Protein AF-A0A1A8X710-F1 (afdb_monomer)

Mean predicted aligned error: 6.89 Å

pLDDT: mean 85.62, std 13.68, range [34.16, 97.44]

Foldseek 3Di:
DDDDPPVPQVVCCCPQVCPFPLNVLLVQLVDDDPCLVVQQVLLVPADDPPPSVQLSSNRSSLLCCVAPPCCQVDLDDPAQSQLSSLLSSLVSLCVVPVDLVSSVSRSVSVVVCLQCVVSRYDDDDPPPSNRNDPPCLSVPPCSVLVNVVSSCVRRVVVLVVCCVVPVVCVVVSVVVVVVCVVSVVVLVVCCVVPVVPRPPVVD

Structure (mmCIF, N/CA/C/O backbone):
data_AF-A0A1A8X710-F1
#
_entry.id   AF-A0A1A8X710-F1
#
loop_
_atom_site.group_PDB
_atom_site.id
_atom_site.type_symbol
_atom_site.label_atom_id
_atom_site.label_alt_id
_atom_site.label_comp_id
_atom_site.label_asym_id
_atom_site.label_entity_id
_atom_site.label_seq_id
_atom_site.pdbx_PDB_ins_code
_atom_site.Cartn_x
_atom_site.Cartn_y
_atom_site.Cartn_z
_atom_site.occupancy
_atom_site.B_iso_or_equiv
_atom_site.auth_seq_id
_atom_site.auth_comp_id
_atom_site.auth_asym_id
_atom_site.auth_atom_id
_atom_site.pdbx_PDB_model_num
ATOM 1 N N . MET A 1 1 ? 5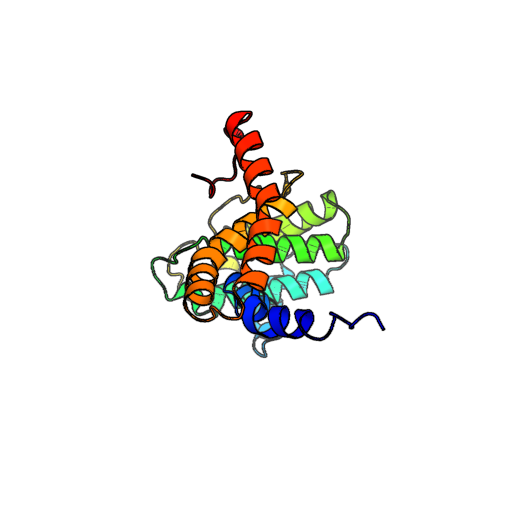.387 4.467 45.861 1.00 34.16 1 MET A N 1
ATOM 2 C CA . MET A 1 1 ? 5.857 3.575 44.784 1.00 34.16 1 MET A CA 1
ATOM 3 C C . MET A 1 1 ? 4.876 3.712 43.641 1.00 34.16 1 MET A C 1
ATOM 5 O O . MET A 1 1 ? 3.733 3.305 43.788 1.00 34.16 1 MET A O 1
ATOM 9 N N . THR A 1 2 ? 5.273 4.402 42.577 1.00 38.19 2 THR A N 1
ATOM 10 C CA . THR A 1 2 ? 4.496 4.506 41.337 1.00 38.19 2 THR A CA 1
ATOM 11 C C . THR A 1 2 ? 4.630 3.189 40.586 1.00 38.19 2 THR A C 1
ATOM 13 O O . THR A 1 2 ? 5.751 2.802 40.268 1.00 38.19 2 THR A O 1
ATOM 16 N N . GLY A 1 3 ? 3.514 2.491 40.369 1.00 38.00 3 GLY A N 1
ATOM 17 C CA . GLY A 1 3 ? 3.498 1.260 39.581 1.00 38.00 3 GLY A CA 1
ATOM 18 C C . GLY A 1 3 ? 3.913 1.549 38.143 1.00 38.00 3 GLY A C 1
ATOM 19 O O . GLY A 1 3 ? 3.409 2.495 37.536 1.00 38.00 3 GLY A O 1
ATOM 20 N N . ASP A 1 4 ? 4.856 0.761 37.640 1.00 39.91 4 ASP A N 1
ATOM 21 C CA . ASP A 1 4 ? 5.306 0.830 36.258 1.00 39.91 4 ASP A CA 1
ATOM 22 C C . ASP A 1 4 ? 4.199 0.282 35.344 1.00 39.91 4 ASP A C 1
ATOM 24 O O . ASP A 1 4 ? 3.646 -0.784 35.601 1.00 39.91 4 ASP A O 1
ATOM 28 N N . ASN A 1 5 ? 3.832 1.043 34.314 1.00 44.81 5 ASN A N 1
ATOM 29 C CA . ASN A 1 5 ? 2.726 0.725 33.402 1.00 44.81 5 ASN A CA 1
ATOM 30 C C . ASN A 1 5 ? 3.235 0.230 32.031 1.00 44.81 5 ASN A C 1
ATOM 32 O O . ASN A 1 5 ? 2.465 0.173 31.073 1.00 44.81 5 ASN A O 1
ATOM 36 N N . SER A 1 6 ? 4.532 -0.082 31.920 1.00 49.59 6 SER A N 1
ATOM 37 C CA . SER A 1 6 ? 5.195 -0.459 30.663 1.00 49.59 6 SER A CA 1
ATOM 38 C C . SER A 1 6 ? 4.914 -1.899 30.202 1.00 49.59 6 SER A C 1
ATOM 40 O O . SER A 1 6 ? 4.736 -2.118 29.002 1.00 49.59 6 SER A O 1
ATOM 42 N N . GLU A 1 7 ? 4.777 -2.863 31.123 1.00 43.28 7 GLU A N 1
ATOM 43 C CA . GLU A 1 7 ? 4.610 -4.297 30.797 1.00 43.28 7 GLU A CA 1
ATOM 44 C C . GLU A 1 7 ? 3.323 -4.637 30.013 1.00 43.28 7 GLU A C 1
ATOM 46 O O . GLU A 1 7 ? 3.238 -5.698 29.401 1.00 43.28 7 GLU A O 1
ATOM 51 N N . GLY A 1 8 ? 2.315 -3.756 29.988 1.00 54.41 8 GLY A N 1
ATOM 52 C CA . GLY A 1 8 ? 1.031 -4.014 29.317 1.00 54.41 8 GLY A CA 1
ATOM 53 C C . GLY A 1 8 ? 0.906 -3.503 27.874 1.00 54.41 8 GLY A C 1
ATOM 54 O O . GLY A 1 8 ? -0.090 -3.806 27.211 1.00 54.41 8 GLY A O 1
ATOM 55 N N . THR A 1 9 ? 1.850 -2.686 27.389 1.00 57.09 9 THR A N 1
ATOM 56 C CA . THR A 1 9 ? 1.698 -1.966 26.105 1.00 57.09 9 THR A CA 1
ATOM 57 C C . THR A 1 9 ? 2.456 -2.566 24.926 1.00 57.09 9 THR A C 1
ATOM 59 O O . THR A 1 9 ? 1.921 -2.541 23.817 1.00 57.09 9 THR A O 1
ATOM 62 N N . GLU A 1 10 ? 3.651 -3.128 25.135 1.00 59.44 10 GLU A N 1
ATOM 63 C CA . GLU A 1 10 ? 4.375 -3.834 24.062 1.00 59.44 10 GLU A CA 1
ATOM 64 C C . GLU A 1 10 ? 3.641 -5.131 23.680 1.00 59.44 10 GLU A C 1
ATOM 66 O O . GLU A 1 10 ? 3.331 -5.326 22.505 1.00 59.44 10 GLU A O 1
ATOM 71 N N . ASP A 1 11 ? 3.224 -5.915 24.684 1.00 80.56 11 ASP A N 1
ATOM 72 C CA . ASP A 1 11 ? 2.392 -7.126 24.554 1.00 80.56 11 ASP A CA 1
ATOM 73 C C . ASP A 1 11 ? 1.136 -6.895 23.693 1.00 80.56 11 ASP A C 1
ATOM 75 O O . ASP A 1 11 ? 0.854 -7.639 22.753 1.00 80.56 11 ASP A O 1
ATOM 79 N N . PHE A 1 12 ? 0.401 -5.803 23.944 1.00 86.69 12 PHE A N 1
ATOM 80 C CA . PHE A 1 12 ? -0.803 -5.490 23.172 1.00 86.69 12 PHE A CA 1
ATOM 81 C C . PHE A 1 12 ? -0.503 -5.168 21.699 1.00 86.69 12 PHE A C 1
ATOM 83 O O . PHE A 1 12 ? -1.212 -5.628 20.800 1.00 86.69 12 PHE A O 1
ATOM 90 N N . SER A 1 13 ? 0.530 -4.362 21.444 1.00 85.62 13 SER A N 1
ATOM 91 C CA . SER A 1 13 ? 0.875 -3.940 20.086 1.00 85.62 13 SER A CA 1
ATOM 92 C C . SER A 1 13 ? 1.380 -5.116 19.250 1.00 85.62 13 SER A C 1
ATOM 94 O O . SER A 1 13 ? 0.933 -5.309 18.119 1.00 85.62 13 SER A O 1
ATOM 96 N N . GLU A 1 14 ? 2.260 -5.951 19.809 1.00 86.00 14 GLU A N 1
ATOM 97 C CA . GLU A 1 14 ? 2.831 -7.085 19.083 1.00 86.00 14 GLU A CA 1
ATOM 98 C C . GLU A 1 14 ? 1.796 -8.187 18.807 1.00 86.00 14 GLU A C 1
ATOM 100 O O . GLU A 1 14 ? 1.717 -8.669 17.673 1.00 86.00 14 GLU A O 1
ATOM 105 N N . ILE A 1 15 ? 0.967 -8.545 19.796 1.00 87.38 15 ILE A N 1
ATOM 106 C CA . ILE A 1 15 ? -0.006 -9.641 19.664 1.00 87.38 15 ILE A CA 1
ATOM 107 C C . ILE A 1 15 ? -1.210 -9.238 18.807 1.00 87.38 15 ILE A C 1
ATOM 109 O O . ILE A 1 15 ? -1.562 -9.953 17.868 1.00 87.38 15 ILE A O 1
ATOM 113 N N . TYR A 1 16 ? -1.860 -8.111 19.117 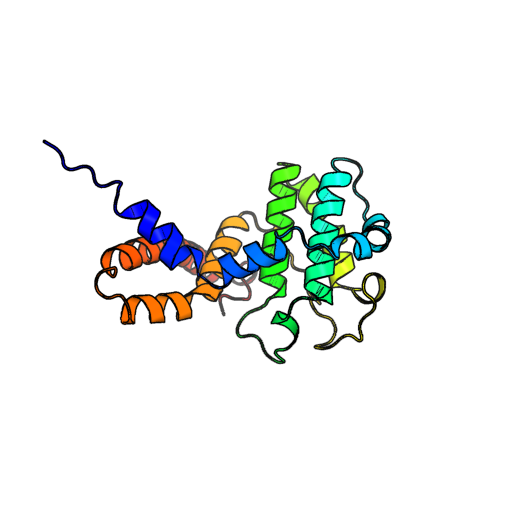1.00 90.75 16 TYR A N 1
ATOM 114 C CA . TYR A 1 16 ? -3.159 -7.771 18.525 1.00 90.75 16 TYR A CA 1
ATOM 115 C C . TYR A 1 16 ? -2.995 -6.905 17.274 1.00 90.75 16 TYR A C 1
ATOM 117 O O . TYR A 1 16 ? -3.475 -7.270 16.201 1.00 90.75 16 TYR A O 1
ATOM 125 N N . LEU A 1 17 ? -2.257 -5.793 17.374 1.00 94.06 17 LEU A N 1
ATOM 126 C CA . LEU A 1 17 ? -2.036 -4.901 16.227 1.00 94.06 17 LEU A CA 1
ATOM 127 C C . LEU A 1 17 ? -1.067 -5.520 15.205 1.00 94.06 17 LEU A C 1
ATOM 129 O O . LEU A 1 17 ? -1.207 -5.333 13.997 1.00 94.06 17 LEU A O 1
ATOM 133 N N . GLY A 1 18 ? -0.118 -6.338 15.667 1.00 93.62 18 GLY A N 1
ATOM 134 C CA . GLY A 1 18 ? 0.808 -7.075 14.812 1.00 93.62 18 GLY A CA 1
ATOM 135 C C . GLY A 1 18 ? 0.134 -8.078 13.868 1.00 93.62 18 GLY A C 1
ATOM 136 O O . GLY A 1 18 ? 0.751 -8.444 12.860 1.00 93.62 18 GLY A O 1
ATOM 137 N N . GLY A 1 19 ? -1.098 -8.504 14.167 1.00 93.62 19 GLY A N 1
ATOM 138 C CA . GLY A 1 19 ? -1.920 -9.416 13.364 1.00 93.62 19 GLY A CA 1
ATOM 139 C C . GLY A 1 19 ? -2.825 -8.747 12.323 1.00 93.62 19 GLY A C 1
ATOM 140 O O . GLY A 1 19 ? -3.461 -9.464 11.554 1.00 93.62 19 GLY A O 1
ATOM 141 N N . LEU A 1 20 ? -2.889 -7.412 12.277 1.00 96.38 20 LEU A N 1
ATOM 142 C CA . LEU A 1 20 ? -3.819 -6.689 11.405 1.00 96.38 20 LEU A CA 1
ATOM 143 C C . LEU A 1 20 ? -3.526 -6.886 9.900 1.00 96.38 20 LEU A C 1
ATOM 145 O O . LEU A 1 20 ? -2.352 -7.018 9.528 1.00 96.38 20 LEU A O 1
ATOM 149 N N . PRO A 1 21 ? -4.555 -6.895 9.024 1.00 95.81 21 PRO A N 1
ATOM 150 C CA . PRO A 1 21 ? -4.393 -7.120 7.587 1.00 95.81 21 PRO A CA 1
ATOM 151 C C . PRO A 1 21 ? -3.353 -6.213 6.914 1.00 95.81 21 PRO A C 1
ATOM 153 O O . PRO A 1 21 ? -2.485 -6.724 6.203 1.00 95.81 21 PRO A O 1
ATOM 156 N N . SER A 1 22 ? -3.368 -4.902 7.176 1.00 96.94 22 SER A N 1
ATOM 157 C CA . SER A 1 22 ? -2.421 -3.936 6.599 1.00 96.94 22 SER A CA 1
ATOM 158 C C . SER A 1 22 ? -0.972 -4.225 7.025 1.00 96.94 22 SER A C 1
ATOM 160 O O . SER A 1 22 ? -0.041 -4.237 6.211 1.00 96.94 22 SER A O 1
ATOM 162 N N . VAL A 1 23 ? -0.786 -4.570 8.302 1.00 96.88 23 VAL A N 1
ATOM 163 C CA . VAL A 1 23 ? 0.505 -4.909 8.907 1.00 96.88 23 VAL A CA 1
ATOM 164 C C . VAL A 1 23 ? 1.049 -6.217 8.330 1.00 96.88 23 VAL A C 1
ATOM 166 O O . VAL A 1 23 ? 2.232 -6.302 7.988 1.00 96.88 23 VAL A O 1
ATOM 169 N N . GLN A 1 24 ? 0.203 -7.239 8.187 1.00 95.69 24 GLN A N 1
ATOM 170 C CA . GLN A 1 24 ? 0.579 -8.524 7.590 1.00 95.69 24 GLN A CA 1
ATOM 171 C C . GLN A 1 24 ? 0.882 -8.398 6.094 1.00 95.69 24 GLN A C 1
ATOM 173 O O . GLN A 1 24 ? 1.865 -8.970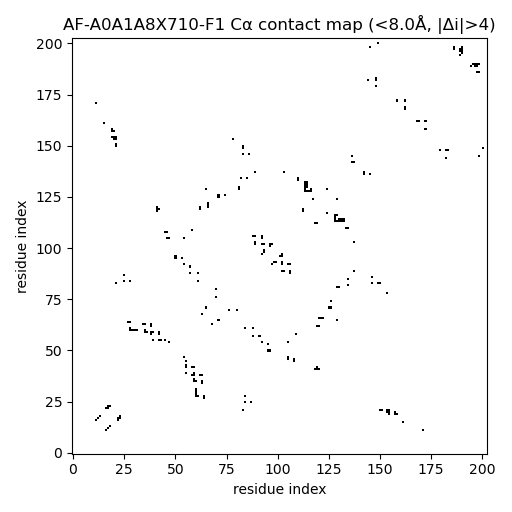 5.614 1.00 95.69 24 GLN A O 1
ATOM 178 N N . PHE A 1 25 ? 0.123 -7.573 5.374 1.00 95.81 25 PHE A N 1
ATOM 179 C CA . PHE A 1 25 ? 0.383 -7.243 3.978 1.00 95.81 25 PHE A CA 1
ATOM 180 C C . PHE A 1 25 ? 1.783 -6.631 3.795 1.00 95.81 25 PHE A C 1
ATOM 182 O O . PHE A 1 25 ? 2.597 -7.144 3.022 1.00 95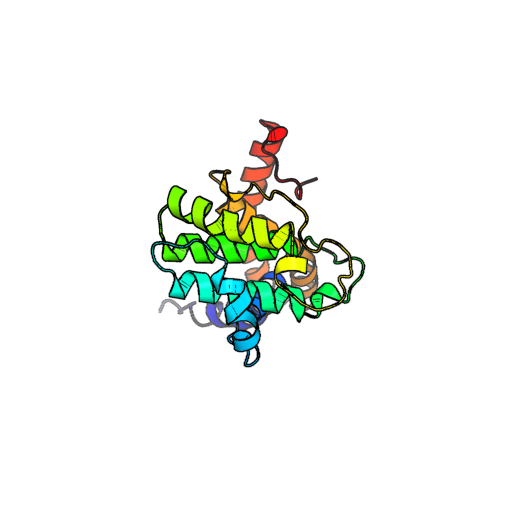.81 25 PHE A O 1
ATOM 189 N N . TYR A 1 26 ? 2.137 -5.605 4.577 1.00 97.44 26 TYR A N 1
ATOM 190 C CA . TYR A 1 26 ? 3.479 -5.009 4.532 1.00 97.44 26 TYR A CA 1
ATOM 191 C C . TYR A 1 26 ? 4.599 -5.964 4.966 1.00 97.44 26 TYR A C 1
ATOM 193 O O . TYR A 1 26 ? 5.724 -5.839 4.464 1.00 97.44 26 TYR A O 1
ATOM 201 N N . LYS A 1 27 ? 4.316 -6.919 5.863 1.00 95.94 27 LYS A N 1
ATOM 202 C CA . LYS A 1 27 ? 5.250 -7.993 6.238 1.00 95.94 27 LYS A CA 1
ATOM 203 C C . LYS A 1 27 ? 5.503 -8.960 5.067 1.00 95.94 27 LYS A C 1
ATOM 205 O O . LYS A 1 27 ? 6.670 -9.263 4.815 1.00 95.94 27 LYS A O 1
ATOM 210 N N . ASP A 1 28 ? 4.485 -9.397 4.309 1.00 95.19 28 ASP A N 1
ATOM 211 C CA . ASP A 1 28 ? 4.682 -10.251 3.113 1.00 95.19 28 ASP A CA 1
ATOM 212 C C . ASP A 1 28 ? 5.441 -9.524 1.996 1.00 95.19 28 ASP A C 1
ATOM 214 O O . ASP A 1 28 ? 6.437 -10.054 1.489 1.00 95.19 28 ASP A O 1
ATOM 218 N N . VAL A 1 29 ? 5.018 -8.302 1.647 1.00 96.31 29 VAL A N 1
ATOM 219 C CA . VAL A 1 29 ? 5.695 -7.480 0.627 1.00 96.31 29 VAL A CA 1
ATOM 220 C C . VAL A 1 29 ? 7.145 -7.213 1.047 1.00 96.31 29 VAL A C 1
ATOM 222 O O . VAL A 1 29 ? 8.069 -7.312 0.241 1.00 96.31 29 VAL A O 1
ATOM 225 N N . GLY A 1 30 ? 7.376 -6.923 2.330 1.00 96.44 30 GLY A N 1
ATOM 226 C CA . GLY A 1 30 ? 8.697 -6.628 2.878 1.00 96.44 30 GLY A CA 1
ATOM 227 C C . GLY A 1 30 ? 9.649 -7.818 3.001 1.00 96.44 30 GLY A C 1
ATOM 228 O O . GLY A 1 30 ? 10.854 -7.597 3.166 1.00 96.44 30 GLY A O 1
ATOM 229 N N . LYS A 1 31 ? 9.166 -9.059 2.902 1.00 95.31 31 LYS A N 1
ATOM 230 C CA . LYS A 1 31 ? 9.959 -10.270 3.153 1.00 95.31 31 LYS A CA 1
ATOM 231 C C . LYS A 1 31 ? 10.987 -10.548 2.047 1.00 95.31 31 LYS A C 1
ATOM 233 O O . LYS A 1 31 ? 10.781 -10.283 0.863 1.00 95.31 31 LYS A O 1
ATOM 238 N N . ASN A 1 32 ? 12.139 -11.088 2.446 1.00 94.25 32 ASN A N 1
ATOM 239 C CA . ASN A 1 32 ? 13.169 -11.562 1.521 1.00 94.25 32 ASN A CA 1
ATOM 240 C C . ASN A 1 32 ? 12.841 -13.006 1.112 1.00 94.25 32 ASN A C 1
ATOM 242 O O . ASN A 1 32 ? 13.205 -13.945 1.813 1.00 94.25 32 ASN A O 1
ATOM 246 N N . HIS A 1 33 ? 12.108 -13.178 0.012 1.00 92.62 33 HIS A N 1
ATOM 247 C CA . HIS A 1 33 ? 11.755 -14.499 -0.517 1.00 92.62 33 HIS A CA 1
ATOM 248 C C . HIS A 1 33 ? 12.892 -15.081 -1.378 1.00 92.62 33 HIS A C 1
ATOM 250 O O . HIS A 1 33 ? 13.632 -14.342 -2.031 1.00 92.62 33 HIS A O 1
ATOM 256 N N . ASN A 1 34 ? 13.026 -16.410 -1.411 1.00 91.81 34 ASN A N 1
ATOM 257 C CA . ASN A 1 34 ? 14.096 -17.085 -2.163 1.00 91.81 34 ASN A CA 1
ATOM 258 C C . ASN A 1 34 ? 13.972 -16.886 -3.688 1.00 91.81 34 ASN A C 1
ATOM 260 O O . ASN A 1 34 ? 14.974 -16.910 -4.400 1.00 91.81 34 ASN A O 1
ATOM 264 N N . ASP A 1 35 ? 12.756 -16.650 -4.190 1.00 92.75 35 ASP A N 1
ATOM 265 C CA . ASP A 1 35 ? 12.454 -16.423 -5.606 1.00 92.75 35 ASP A CA 1
ATOM 266 C C . ASP A 1 35 ? 12.752 -14.987 -6.083 1.00 92.75 35 ASP A C 1
ATOM 268 O O . ASP A 1 35 ? 12.633 -14.710 -7.276 1.00 92.75 35 ASP A O 1
ATOM 272 N N . LEU A 1 36 ? 13.209 -14.077 -5.205 1.00 94.38 36 LEU A N 1
ATOM 273 C CA . LEU A 1 36 ? 13.501 -12.679 -5.568 1.00 94.38 36 LEU A CA 1
ATOM 274 C C . LEU A 1 36 ? 14.551 -12.525 -6.688 1.00 94.38 36 LEU A C 1
ATOM 276 O O . LEU A 1 36 ? 14.586 -11.490 -7.359 1.00 94.38 36 LEU A O 1
ATOM 280 N N . GLN A 1 37 ? 15.389 -13.541 -6.922 1.00 93.56 37 GLN A N 1
ATOM 281 C CA . GLN A 1 37 ? 16.367 -13.539 -8.016 1.00 93.56 37 GLN A CA 1
ATOM 282 C C . GLN A 1 37 ? 15.703 -13.568 -9.405 1.00 93.56 37 GLN A C 1
ATOM 284 O O . GLN A 1 37 ? 16.250 -13.001 -10.352 1.00 93.56 37 GLN A O 1
ATOM 289 N N . ASN A 1 38 ? 14.492 -14.128 -9.521 1.00 92.75 38 ASN A N 1
ATOM 290 C CA . ASN A 1 38 ? 13.731 -14.180 -10.776 1.00 92.75 38 ASN A CA 1
ATOM 291 C C . ASN A 1 38 ? 13.409 -12.780 -11.331 1.00 92.75 38 ASN A C 1
ATOM 293 O O . ASN A 1 38 ? 13.228 -12.614 -12.536 1.00 92.75 38 ASN A O 1
ATOM 297 N N . TYR A 1 39 ? 13.393 -11.765 -10.461 1.00 93.06 39 TYR A N 1
ATOM 298 C CA . TYR A 1 39 ? 13.030 -10.389 -10.793 1.00 93.06 39 TYR A CA 1
ATOM 299 C C . TYR A 1 39 ? 14.246 -9.461 -10.974 1.00 93.06 39 TYR A C 1
ATOM 301 O O . TYR A 1 39 ? 14.056 -8.261 -11.145 1.00 93.06 39 TYR A O 1
ATOM 309 N N . ILE A 1 40 ? 15.492 -9.972 -10.991 1.00 93.44 40 ILE A N 1
ATOM 310 C CA . ILE A 1 40 ? 16.678 -9.145 -11.312 1.00 93.44 40 ILE A CA 1
ATOM 311 C C . ILE A 1 40 ? 16.503 -8.462 -12.673 1.00 93.44 40 ILE A C 1
ATOM 313 O O . ILE A 1 40 ? 16.490 -7.238 -12.743 1.00 93.44 40 ILE A O 1
ATOM 317 N N . GLN A 1 41 ? 16.344 -9.250 -13.740 1.00 92.19 41 GLN A N 1
ATOM 318 C CA . GLN A 1 41 ? 16.327 -8.741 -15.116 1.00 92.19 41 GLN A CA 1
ATOM 319 C C . GLN A 1 41 ? 15.155 -7.770 -15.386 1.00 92.19 41 GLN A C 1
ATOM 321 O O . GLN A 1 41 ? 15.392 -6.716 -15.974 1.00 92.19 41 GLN A O 1
ATOM 326 N N . PRO A 1 42 ? 13.915 -8.024 -14.912 1.00 91.31 42 PRO A N 1
ATOM 327 C CA . PRO A 1 42 ? 12.850 -7.018 -14.924 1.00 91.31 42 PRO A CA 1
ATOM 328 C C . PRO A 1 42 ? 13.209 -5.696 -14.224 1.00 91.31 42 PRO A C 1
ATOM 330 O O . PRO A 1 42 ? 12.874 -4.632 -14.740 1.00 91.31 42 PRO A O 1
ATOM 333 N N . CYS A 1 43 ? 13.905 -5.743 -13.083 1.00 93.56 43 CYS A N 1
ATOM 334 C CA . CYS A 1 43 ? 14.257 -4.553 -12.299 1.00 93.56 43 CYS A CA 1
ATOM 335 C C . CYS A 1 43 ? 15.458 -3.760 -12.833 1.00 93.56 43 CYS A C 1
ATOM 337 O O . CYS A 1 43 ? 15.621 -2.600 -12.462 1.00 93.56 43 CYS A O 1
ATOM 339 N N . GLU A 1 44 ? 16.265 -4.322 -13.738 1.00 90.88 44 GLU A N 1
ATOM 340 C CA . GLU A 1 44 ? 17.292 -3.558 -14.467 1.00 90.88 44 GLU A CA 1
ATOM 341 C C . GLU A 1 44 ? 16.686 -2.480 -15.386 1.00 90.88 44 GLU A C 1
ATOM 343 O O . GLU A 1 44 ? 17.370 -1.529 -15.752 1.00 90.88 44 GLU A O 1
ATOM 348 N N . LYS A 1 45 ? 15.386 -2.570 -15.705 1.00 87.06 45 LYS A N 1
ATOM 349 C CA . LYS A 1 45 ? 14.646 -1.554 -16.475 1.00 87.06 45 LYS A CA 1
ATOM 350 C C . LYS A 1 45 ? 14.326 -0.274 -15.682 1.00 87.06 45 LYS A C 1
ATOM 352 O O . LYS A 1 45 ? 13.801 0.668 -16.269 1.00 87.06 45 LYS A O 1
ATOM 357 N N . ILE A 1 46 ? 14.569 -0.239 -14.367 1.00 87.56 46 ILE A N 1
ATOM 358 C CA . ILE A 1 46 ? 14.270 0.928 -13.522 1.00 87.56 46 ILE A CA 1
ATOM 359 C C . ILE A 1 46 ? 15.372 1.981 -13.622 1.00 87.56 46 ILE A C 1
ATOM 361 O O . ILE A 1 46 ? 16.550 1.709 -13.387 1.00 87.56 46 ILE A O 1
ATOM 365 N N . ILE A 1 47 ? 14.963 3.224 -13.872 1.00 82.12 47 ILE A N 1
ATOM 366 C CA . ILE A 1 47 ? 15.846 4.386 -13.922 1.00 82.12 47 ILE A CA 1
ATOM 367 C C . ILE A 1 47 ? 16.003 4.950 -12.503 1.00 82.12 47 ILE A C 1
ATOM 369 O O . ILE A 1 47 ? 15.235 5.803 -12.060 1.00 82.12 47 ILE A O 1
ATOM 373 N N . ALA A 1 48 ? 17.032 4.478 -11.796 1.00 76.69 48 ALA A N 1
ATOM 374 C CA . ALA A 1 48 ? 17.472 5.008 -10.504 1.00 76.69 48 ALA A CA 1
ATOM 375 C C . ALA A 1 48 ? 18.970 5.349 -10.567 1.00 76.69 48 ALA A C 1
ATOM 377 O O . ALA A 1 48 ? 19.808 4.444 -10.595 1.00 76.69 48 ALA A O 1
ATOM 378 N N . LYS A 1 49 ? 19.297 6.652 -10.626 1.00 72.06 49 LYS A N 1
ATOM 379 C CA . LYS A 1 49 ? 20.685 7.156 -10.685 1.00 72.06 49 LYS A CA 1
ATOM 380 C C . LYS A 1 49 ? 21.417 6.930 -9.363 1.00 72.06 49 LYS A C 1
ATOM 382 O O . LYS A 1 49 ? 22.493 6.344 -9.333 1.00 72.06 49 LYS A O 1
ATOM 387 N N . GLU A 1 50 ? 20.805 7.379 -8.276 1.00 74.06 50 GLU A N 1
ATOM 388 C CA . GLU A 1 50 ? 21.277 7.169 -6.911 1.00 74.06 50 GLU A CA 1
ATOM 389 C C . GLU A 1 50 ? 20.516 6.004 -6.277 1.00 74.06 50 GLU A C 1
ATOM 391 O O . GLU A 1 50 ? 19.398 5.688 -6.688 1.00 74.06 50 GLU A O 1
ATOM 396 N N . LYS A 1 51 ? 21.120 5.352 -5.273 1.00 83.75 51 LYS A N 1
ATOM 397 C CA . LYS A 1 51 ? 20.463 4.299 -4.471 1.00 83.75 51 LYS A CA 1
ATOM 398 C C . LYS A 1 51 ? 19.881 3.138 -5.294 1.00 83.75 51 LYS A C 1
ATOM 400 O O . LYS A 1 51 ? 18.916 2.485 -4.900 1.00 83.75 51 LYS A O 1
ATOM 405 N N . SER A 1 52 ? 20.494 2.865 -6.450 1.00 86.38 52 SER A N 1
ATOM 406 C CA . SER A 1 52 ? 19.996 1.904 -7.441 1.00 86.38 52 SER A CA 1
ATOM 407 C C . SER A 1 52 ? 19.811 0.496 -6.860 1.00 86.38 52 SER A C 1
ATOM 409 O O . SER A 1 52 ? 18.812 -0.157 -7.146 1.00 86.38 52 SER A O 1
ATOM 411 N N . ASN A 1 53 ? 20.710 0.040 -5.981 1.00 91.88 53 ASN A N 1
ATOM 412 C CA . ASN A 1 53 ? 20.612 -1.280 -5.347 1.00 91.88 53 ASN A CA 1
ATOM 413 C C . ASN A 1 53 ? 19.434 -1.368 -4.365 1.00 91.88 53 ASN A C 1
ATOM 415 O O . ASN A 1 53 ? 18.701 -2.362 -4.357 1.00 91.88 53 ASN A O 1
ATOM 419 N N . GLU A 1 54 ? 19.223 -0.326 -3.561 1.00 94.94 54 GLU A N 1
ATOM 420 C CA . GLU A 1 54 ? 18.099 -0.227 -2.634 1.00 94.94 54 GLU A CA 1
ATOM 421 C C . GLU A 1 54 ? 16.758 -0.163 -3.398 1.00 94.94 54 GLU A C 1
ATOM 423 O O . GLU A 1 54 ? 15.850 -0.949 -3.115 1.00 94.94 54 GLU A O 1
ATOM 428 N N . VAL A 1 55 ? 16.659 0.665 -4.446 1.00 95.75 55 VAL A N 1
ATOM 429 C CA . VAL A 1 55 ? 15.460 0.763 -5.304 1.00 95.75 55 VAL A CA 1
ATOM 430 C C . VAL A 1 55 ? 15.183 -0.548 -6.053 1.00 95.75 55 VAL A C 1
ATOM 432 O O . VAL A 1 55 ? 14.049 -1.030 -6.058 1.00 95.75 55 VAL A O 1
ATOM 435 N N . LYS A 1 56 ? 16.207 -1.194 -6.628 1.00 95.06 56 LYS A N 1
ATOM 436 C CA . LYS A 1 56 ? 16.070 -2.516 -7.268 1.00 95.06 56 LYS A CA 1
ATOM 437 C C . LYS A 1 56 ? 15.621 -3.593 -6.279 1.00 95.06 56 LYS A C 1
ATOM 439 O O . LYS A 1 56 ? 14.902 -4.511 -6.665 1.00 95.06 56 LYS A O 1
ATOM 444 N N . THR A 1 57 ? 15.992 -3.485 -5.003 1.00 96.06 57 THR A N 1
ATOM 445 C CA . THR A 1 57 ? 15.523 -4.403 -3.952 1.00 96.06 57 THR A CA 1
ATOM 446 C C . THR A 1 57 ? 14.029 -4.224 -3.666 1.00 96.06 57 THR A C 1
ATOM 448 O O . THR A 1 57 ? 13.318 -5.222 -3.541 1.00 96.06 57 THR A O 1
ATOM 451 N N . ILE A 1 58 ? 13.529 -2.982 -3.641 1.00 97.19 58 ILE A N 1
ATOM 452 C CA . ILE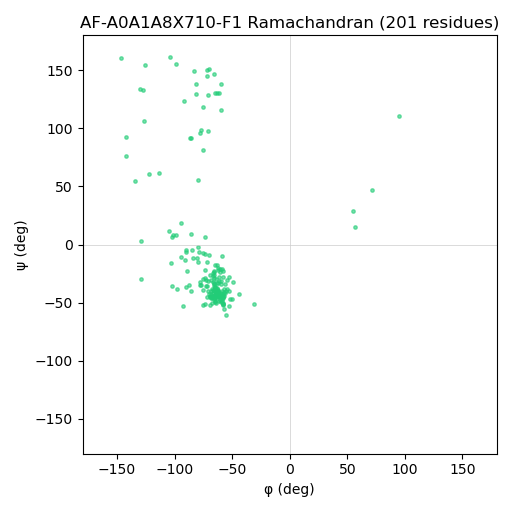 A 1 58 ? 12.084 -2.687 -3.561 1.00 97.19 58 ILE A CA 1
ATOM 453 C C . ILE A 1 58 ? 11.364 -3.235 -4.802 1.00 97.19 58 ILE A C 1
ATOM 455 O O . ILE A 1 58 ? 10.351 -3.914 -4.668 1.00 97.19 58 ILE A O 1
ATOM 459 N N . CYS A 1 59 ? 11.917 -3.031 -6.001 1.00 96.19 59 CYS A N 1
ATOM 460 C CA . CYS A 1 59 ? 11.345 -3.550 -7.246 1.00 96.19 59 CYS A CA 1
ATOM 461 C C . CYS A 1 59 ? 11.179 -5.072 -7.261 1.00 96.19 59 CYS A C 1
ATOM 463 O O . CYS A 1 59 ? 10.104 -5.558 -7.607 1.00 96.19 59 CYS A O 1
ATOM 465 N N . LYS A 1 60 ? 12.193 -5.838 -6.834 1.00 96.19 60 LYS A N 1
ATOM 466 C CA . LYS A 1 60 ? 12.093 -7.308 -6.794 1.00 96.19 60 LYS A CA 1
ATOM 467 C C . LYS A 1 60 ? 10.936 -7.760 -5.899 1.00 96.19 60 LYS A C 1
ATOM 469 O O . LYS A 1 60 ? 10.211 -8.680 -6.259 1.00 96.19 60 LYS A O 1
ATOM 474 N N . LYS A 1 61 ? 10.744 -7.088 -4.758 1.00 97.31 61 LYS A N 1
ATOM 475 C CA . LYS A 1 61 ? 9.648 -7.347 -3.810 1.00 97.31 61 LYS A CA 1
ATOM 476 C C . LYS A 1 61 ? 8.283 -6.977 -4.385 1.00 97.31 61 LYS A C 1
ATOM 478 O O . LYS A 1 61 ? 7.363 -7.786 -4.326 1.00 97.31 61 LYS A O 1
ATOM 483 N N . PHE A 1 62 ? 8.186 -5.803 -5.005 1.00 94.69 62 PHE A N 1
ATOM 484 C CA . PHE A 1 62 ? 6.986 -5.320 -5.686 1.00 94.69 62 PHE A CA 1
ATOM 485 C C . PHE A 1 62 ? 6.538 -6.280 -6.800 1.00 94.69 62 PHE A C 1
ATOM 487 O O . PHE A 1 62 ? 5.402 -6.746 -6.796 1.00 94.69 62 PHE A O 1
ATOM 494 N N . LEU A 1 63 ? 7.453 -6.662 -7.700 1.00 92.75 63 LEU A N 1
ATOM 495 C CA . LEU A 1 63 ? 7.171 -7.617 -8.777 1.00 92.75 63 LEU A CA 1
ATOM 496 C C . LEU A 1 63 ? 6.824 -9.011 -8.247 1.00 92.75 63 LEU A C 1
ATOM 498 O O . LEU A 1 63 ? 5.848 -9.596 -8.709 1.00 92.75 63 LEU A O 1
ATOM 502 N N . ARG A 1 64 ? 7.549 -9.520 -7.239 1.00 93.19 64 ARG A N 1
ATOM 503 C CA . ARG A 1 64 ? 7.211 -10.795 -6.585 1.00 93.19 64 ARG A CA 1
ATOM 504 C C . ARG A 1 64 ? 5.806 -10.773 -6.004 1.00 93.19 64 ARG A C 1
ATOM 506 O O . ARG A 1 64 ? 5.085 -11.757 -6.132 1.00 93.19 64 ARG A O 1
ATOM 513 N N . HIS A 1 65 ? 5.410 -9.682 -5.354 1.00 92.00 65 HIS A N 1
ATOM 514 C CA . HIS A 1 65 ? 4.071 -9.573 -4.791 1.00 92.00 65 HIS A CA 1
ATOM 515 C C . HIS A 1 65 ? 2.996 -9.526 -5.895 1.00 92.00 65 HIS A C 1
ATOM 517 O O . HIS A 1 65 ? 1.972 -10.194 -5.768 1.00 92.00 65 HIS A O 1
ATOM 523 N N . LEU A 1 66 ? 3.246 -8.833 -7.015 1.00 88.62 66 LEU A N 1
ATOM 524 C CA . LEU A 1 66 ? 2.353 -8.837 -8.183 1.00 88.62 66 LEU A CA 1
ATOM 525 C C . LEU A 1 66 ? 2.250 -10.208 -8.886 1.00 88.62 66 LEU A C 1
ATOM 527 O O . LEU A 1 66 ? 1.182 -10.528 -9.409 1.00 88.62 66 LEU A O 1
ATOM 531 N N . ASP A 1 67 ? 3.313 -11.016 -8.919 1.00 87.50 67 ASP A N 1
ATOM 532 C CA . ASP A 1 67 ? 3.350 -12.311 -9.634 1.00 87.50 67 ASP A CA 1
ATOM 533 C C . ASP A 1 67 ? 2.895 -13.503 -8.761 1.00 87.50 67 ASP A C 1
ATOM 535 O O . ASP A 1 67 ? 2.230 -14.429 -9.236 1.00 87.50 67 ASP A O 1
ATOM 539 N N . ASN A 1 68 ? 3.240 -13.486 -7.466 1.00 86.56 68 ASN A N 1
ATOM 540 C CA . ASN A 1 68 ? 3.197 -14.660 -6.582 1.00 86.56 68 ASN A CA 1
ATOM 541 C C . ASN A 1 68 ? 2.448 -14.475 -5.246 1.00 86.56 68 ASN A C 1
ATOM 543 O O . ASN A 1 68 ? 2.452 -15.414 -4.450 1.00 86.56 68 ASN A O 1
ATOM 547 N N . SER A 1 69 ? 1.823 -13.327 -4.956 1.00 87.38 69 SER A N 1
ATOM 548 C CA . SER A 1 69 ? 0.989 -13.202 -3.746 1.00 87.38 69 SER A CA 1
ATOM 549 C C . SER A 1 69 ? -0.419 -13.772 -3.958 1.00 87.38 69 SER A C 1
ATOM 551 O O . SER A 1 69 ? -1.039 -13.521 -4.991 1.00 87.38 69 SER A O 1
ATOM 553 N N . SER A 1 70 ? -0.942 -14.500 -2.969 1.00 86.25 70 SER A N 1
ATOM 554 C CA . SER A 1 70 ? -2.280 -15.113 -3.014 1.00 86.25 70 SER A CA 1
ATOM 555 C C . SER A 1 70 ? -3.426 -14.116 -2.819 1.00 86.25 70 SER A C 1
ATOM 557 O O . SER A 1 70 ? -4.586 -14.460 -3.015 1.00 86.25 70 SER A O 1
ATOM 559 N N . VAL A 1 71 ? -3.132 -12.854 -2.480 1.00 84.75 71 VAL A N 1
ATOM 560 C CA . VAL A 1 71 ? -4.152 -11.786 -2.433 1.00 84.75 71 VAL A CA 1
ATOM 561 C C . VAL A 1 71 ? -4.818 -11.556 -3.799 1.00 84.75 71 VAL A C 1
ATOM 563 O O . VAL A 1 71 ? -5.932 -11.052 -3.863 1.00 84.75 71 VAL A O 1
ATOM 566 N N . TRP A 1 72 ? -4.160 -11.968 -4.890 1.00 81.25 72 TRP A N 1
ATOM 567 C CA . TRP A 1 72 ? -4.680 -11.885 -6.259 1.00 81.25 72 TRP A CA 1
ATOM 568 C C . TRP A 1 72 ? -5.565 -13.068 -6.674 1.00 81.25 72 TRP A C 1
ATOM 570 O O . TRP A 1 72 ? -6.101 -13.038 -7.782 1.00 81.25 72 TRP A O 1
ATOM 580 N N . ASP A 1 73 ? -5.702 -14.095 -5.829 1.00 80.56 73 ASP A N 1
ATOM 581 C CA . ASP A 1 73 ? -6.543 -15.268 -6.105 1.00 80.56 73 ASP A CA 1
ATOM 582 C C . ASP A 1 73 ? -8.034 -14.989 -5.805 1.00 80.56 73 ASP A C 1
ATOM 584 O O . ASP A 1 73 ? -8.910 -15.754 -6.209 1.00 80.56 73 ASP A O 1
ATOM 588 N N . PHE A 1 74 ? -8.335 -13.870 -5.134 1.00 76.81 74 PHE A N 1
ATOM 589 C CA . PHE A 1 74 ? -9.687 -13.400 -4.837 1.00 76.81 74 PHE A CA 1
ATOM 590 C C . PHE A 1 74 ? -10.185 -12.452 -5.939 1.00 76.81 74 PHE A C 1
ATOM 592 O O . PHE A 1 74 ? -9.572 -11.422 -6.208 1.00 76.81 74 PHE A O 1
ATOM 599 N N . GLU A 1 75 ? -11.325 -12.765 -6.568 1.00 71.06 75 GLU A N 1
ATOM 600 C CA . GLU A 1 75 ? -11.867 -11.956 -7.679 1.00 71.06 75 GLU A CA 1
ATOM 601 C C . GLU A 1 75 ? -12.325 -10.547 -7.262 1.00 71.06 75 GLU A C 1
ATOM 603 O O . GLU A 1 75 ? -12.391 -9.645 -8.100 1.00 71.06 75 GLU A O 1
ATOM 608 N 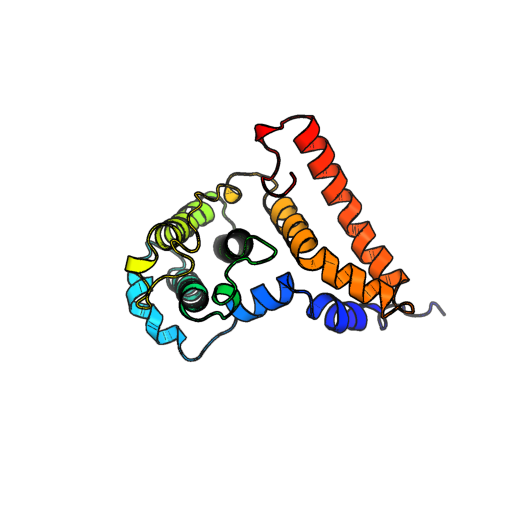N . LYS A 1 76 ? -12.669 -10.371 -5.982 1.00 74.50 76 LYS A N 1
ATOM 609 C CA . LYS A 1 76 ? -13.123 -9.116 -5.373 1.00 74.50 76 LYS A CA 1
ATOM 610 C C . LYS A 1 76 ? -12.548 -9.017 -3.955 1.00 74.50 76 LYS A C 1
ATOM 612 O O . LYS A 1 76 ? -13.143 -9.590 -3.047 1.00 74.50 76 LYS A O 1
ATOM 617 N N . PRO A 1 77 ? -11.385 -8.376 -3.759 1.00 78.50 77 PRO A N 1
ATOM 618 C CA . PRO A 1 77 ? -10.887 -8.079 -2.422 1.00 78.50 77 PRO A CA 1
ATOM 619 C C . PRO A 1 77 ? -11.743 -6.992 -1.760 1.00 78.50 77 PRO A C 1
ATOM 621 O O . PRO A 1 77 ? -12.262 -6.111 -2.446 1.00 78.50 77 PRO A O 1
ATOM 624 N N . ASP A 1 78 ? -11.837 -7.023 -0.430 1.00 81.81 78 ASP A N 1
ATOM 625 C CA . ASP A 1 78 ? -12.616 -6.051 0.358 1.00 81.81 78 ASP A CA 1
ATOM 626 C C . ASP A 1 78 ? -11.989 -4.640 0.380 1.00 81.81 78 ASP A C 1
ATOM 628 O O . ASP A 1 78 ? -12.606 -3.683 0.841 1.00 81.81 78 ASP A O 1
ATOM 632 N N . TYR A 1 79 ? -10.761 -4.496 -0.132 1.00 87.38 79 TYR A N 1
ATOM 633 C CA . TYR A 1 79 ? -10.019 -3.239 -0.224 1.00 87.38 79 TYR A CA 1
ATOM 634 C C . TYR A 1 79 ? -9.127 -3.184 -1.477 1.00 87.38 79 TYR A C 1
ATOM 636 O O . TYR A 1 79 ? -8.753 -4.207 -2.057 1.00 87.38 79 TYR A O 1
ATOM 644 N N . ASP A 1 80 ? -8.729 -1.975 -1.883 1.00 88.69 80 ASP A N 1
ATOM 645 C CA . ASP A 1 80 ? -7.765 -1.751 -2.964 1.00 88.69 80 ASP A CA 1
ATOM 646 C C . ASP A 1 80 ? -6.340 -2.156 -2.522 1.00 88.69 80 ASP A C 1
ATOM 648 O O . ASP A 1 80 ? -5.597 -1.408 -1.870 1.00 88.69 80 ASP A O 1
ATOM 652 N N . ILE A 1 81 ? -5.957 -3.377 -2.906 1.00 89.19 81 ILE A N 1
ATOM 653 C CA . ILE A 1 81 ? -4.620 -3.958 -2.718 1.00 89.19 81 ILE A CA 1
ATOM 654 C C . ILE A 1 81 ? -3.526 -3.078 -3.349 1.00 89.19 81 ILE A C 1
ATOM 656 O O . ILE A 1 81 ? -2.408 -2.995 -2.836 1.00 89.19 81 ILE A O 1
ATOM 660 N N . CYS A 1 82 ? -3.819 -2.407 -4.463 1.00 88.50 82 CYS A N 1
ATOM 661 C CA . CYS A 1 82 ? -2.852 -1.588 -5.181 1.00 88.50 82 CYS A CA 1
ATOM 662 C C . CYS A 1 82 ? -2.578 -0.270 -4.487 1.00 88.50 82 CYS A C 1
ATOM 664 O O . CYS A 1 82 ? -1.418 0.141 -4.439 1.00 88.50 82 CYS A O 1
ATOM 666 N N . LEU A 1 83 ? -3.596 0.377 -3.925 1.00 90.00 83 LEU A N 1
ATOM 667 C CA . LEU A 1 83 ? -3.396 1.561 -3.099 1.00 90.00 83 LEU A CA 1
ATOM 668 C C . LEU A 1 83 ? -2.475 1.235 -1.912 1.00 90.00 83 LEU A C 1
ATOM 670 O O . LEU A 1 83 ? -1.486 1.937 -1.691 1.00 90.00 83 LEU A O 1
ATOM 674 N N . LEU A 1 84 ? -2.708 0.099 -1.243 1.00 93.00 84 LEU A N 1
ATOM 675 C CA . LEU A 1 84 ? -1.874 -0.382 -0.136 1.00 93.00 84 LEU A CA 1
ATOM 676 C C . LEU A 1 84 ? -0.430 -0.693 -0.582 1.00 93.00 84 LEU A C 1
ATOM 678 O O . LEU A 1 84 ? 0.536 -0.244 0.040 1.00 93.00 84 LEU A O 1
ATOM 682 N N . LEU A 1 85 ? -0.255 -1.399 -1.706 1.00 93.44 85 LEU A N 1
ATOM 683 C CA . LEU A 1 85 ? 1.065 -1.709 -2.271 1.00 93.44 85 LEU A CA 1
ATOM 684 C C . LEU A 1 85 ? 1.846 -0.447 -2.668 1.00 93.44 85 LEU A C 1
ATOM 686 O O . LEU A 1 85 ? 3.059 -0.367 -2.461 1.00 93.44 85 LEU A O 1
ATOM 690 N N . ASN A 1 86 ? 1.160 0.548 -3.230 1.00 92.62 86 ASN A N 1
ATOM 691 C CA . ASN A 1 86 ? 1.780 1.805 -3.627 1.00 92.62 86 ASN A CA 1
ATOM 692 C C . ASN A 1 86 ? 2.175 2.647 -2.407 1.00 92.62 86 ASN A C 1
ATOM 694 O O . ASN A 1 86 ? 3.285 3.181 -2.404 1.00 92.62 86 ASN A O 1
ATOM 698 N N . TYR A 1 87 ? 1.357 2.698 -1.347 1.00 94.38 87 TYR A N 1
ATOM 699 C CA . TYR A 1 87 ? 1.742 3.331 -0.077 1.00 94.38 87 TYR A CA 1
ATOM 700 C C . TYR A 1 87 ? 2.990 2.692 0.539 1.00 94.38 87 TYR A C 1
ATOM 702 O O . TYR A 1 87 ? 3.893 3.414 0.971 1.00 94.38 87 TYR A O 1
ATOM 710 N N . TRP A 1 88 ? 3.086 1.357 0.533 1.00 96.62 88 TRP A N 1
ATOM 711 C CA . TRP A 1 88 ? 4.292 0.651 0.976 1.00 96.62 88 TRP A CA 1
ATOM 712 C C . TRP A 1 88 ? 5.523 1.069 0.166 1.00 96.62 88 TRP A C 1
ATOM 714 O O . TRP A 1 88 ? 6.538 1.472 0.739 1.00 96.62 88 TRP A O 1
ATOM 724 N N . THR A 1 89 ? 5.436 1.006 -1.168 1.00 95.81 89 THR A N 1
ATOM 725 C CA . THR A 1 89 ? 6.555 1.346 -2.057 1.00 95.81 89 THR A CA 1
ATOM 726 C C . THR A 1 89 ? 6.981 2.800 -1.879 1.00 95.81 89 THR A C 1
ATOM 728 O O . THR A 1 89 ? 8.171 3.056 -1.693 1.00 95.81 89 THR A O 1
ATOM 731 N N . TYR A 1 90 ? 6.039 3.748 -1.887 1.00 95.38 90 TYR A N 1
ATOM 732 C CA . TYR A 1 90 ? 6.356 5.168 -1.748 1.00 95.38 90 TYR A CA 1
ATOM 733 C C . TYR A 1 90 ? 6.984 5.483 -0.384 1.00 95.38 90 TYR A C 1
ATOM 735 O O . TYR A 1 90 ? 7.991 6.184 -0.328 1.00 95.38 90 TYR A O 1
ATOM 743 N N . GLU A 1 91 ? 6.495 4.883 0.708 1.00 96.31 91 GLU A N 1
ATOM 744 C CA . GLU A 1 91 ? 7.128 5.013 2.024 1.00 96.31 91 GLU A CA 1
ATOM 745 C C . GLU A 1 91 ? 8.581 4.504 2.017 1.00 96.31 91 GLU A C 1
ATOM 747 O O . GLU A 1 91 ? 9.469 5.170 2.556 1.00 96.31 91 GLU A O 1
ATOM 752 N N . LYS A 1 92 ? 8.865 3.347 1.396 1.00 97.06 92 LYS A N 1
ATOM 753 C CA . LYS A 1 92 ? 10.244 2.829 1.328 1.00 97.06 92 LYS A CA 1
ATOM 754 C C . LYS A 1 92 ? 11.156 3.725 0.489 1.00 97.06 92 LYS A C 1
ATOM 756 O O . LYS A 1 92 ? 12.292 3.952 0.901 1.00 97.06 92 LYS A O 1
ATOM 761 N N . LEU A 1 93 ? 10.669 4.276 -0.624 1.00 95.31 93 LEU A N 1
ATOM 762 C CA . LEU A 1 93 ? 11.419 5.242 -1.437 1.00 95.31 93 LEU A CA 1
ATOM 763 C C . LEU A 1 93 ? 11.681 6.541 -0.659 1.00 95.31 93 LEU A C 1
ATOM 765 O O . LEU A 1 93 ? 12.832 6.960 -0.546 1.00 95.31 93 LEU A O 1
ATOM 769 N N . ASN A 1 94 ? 10.654 7.108 -0.021 1.00 93.88 94 ASN A N 1
ATOM 770 C CA . ASN A 1 94 ? 10.770 8.308 0.808 1.00 93.88 94 ASN A CA 1
ATOM 771 C C . ASN A 1 94 ? 11.739 8.118 1.989 1.00 93.88 94 ASN A C 1
ATOM 773 O O . ASN A 1 94 ? 12.463 9.042 2.349 1.00 93.88 94 ASN A O 1
ATOM 777 N N . ASN A 1 95 ? 11.818 6.920 2.572 1.00 95.19 95 ASN A N 1
ATOM 778 C CA . ASN A 1 95 ? 12.785 6.619 3.633 1.00 95.19 95 ASN A CA 1
ATOM 779 C C . ASN A 1 95 ? 14.235 6.474 3.128 1.00 95.19 95 ASN A C 1
ATOM 781 O O . ASN A 1 95 ? 15.166 6.773 3.882 1.00 95.19 95 ASN A O 1
ATOM 785 N N . ILE A 1 96 ? 14.431 6.040 1.875 1.00 94.88 96 ILE A N 1
ATOM 786 C CA . ILE A 1 96 ? 15.747 5.952 1.218 1.00 94.88 96 ILE A CA 1
ATOM 787 C C . ILE A 1 96 ? 16.262 7.340 0.833 1.00 94.88 96 ILE A C 1
ATOM 789 O O . ILE A 1 96 ? 17.404 7.669 1.151 1.00 94.88 96 ILE A O 1
ATOM 793 N N . PHE A 1 97 ? 15.440 8.130 0.138 1.00 93.31 97 PHE A N 1
ATOM 794 C CA . PHE A 1 97 ? 15.862 9.408 -0.439 1.00 93.31 97 PHE A CA 1
ATOM 795 C C . PHE A 1 97 ? 15.716 10.582 0.528 1.00 93.31 97 PHE A C 1
ATOM 797 O O . PHE A 1 97 ? 16.551 11.479 0.515 1.00 93.31 97 PHE A O 1
ATOM 804 N N . ARG A 1 98 ? 14.680 10.572 1.381 1.00 92.12 98 ARG A N 1
ATOM 805 C CA . ARG A 1 98 ? 14.314 11.670 2.304 1.00 92.12 98 ARG A CA 1
ATOM 806 C C . ARG A 1 98 ? 14.060 13.021 1.620 1.00 92.12 98 ARG A C 1
ATOM 808 O O . ARG A 1 98 ? 13.982 14.044 2.292 1.00 92.12 98 ARG A O 1
ATOM 815 N N . ASP A 1 99 ? 13.885 12.991 0.306 1.00 91.38 99 ASP A N 1
ATOM 816 C CA . ASP A 1 99 ? 13.575 14.111 -0.569 1.00 91.38 99 ASP A CA 1
ATOM 817 C C . ASP A 1 99 ? 12.335 13.756 -1.399 1.00 91.38 99 ASP A C 1
ATOM 819 O O . ASP A 1 99 ? 12.255 12.647 -1.943 1.00 91.38 99 ASP A O 1
ATOM 823 N N . LYS A 1 100 ? 11.366 14.676 -1.490 1.00 89.50 100 LYS A N 1
ATOM 824 C CA . LYS A 1 100 ? 10.090 14.422 -2.175 1.00 89.50 100 LYS A CA 1
ATOM 825 C C . LYS A 1 100 ? 10.304 14.251 -3.677 1.00 89.50 100 LYS A C 1
ATOM 827 O O . LYS A 1 100 ? 9.884 13.245 -4.235 1.00 89.50 100 LYS A O 1
ATOM 832 N N . GLU A 1 101 ? 11.017 15.178 -4.315 1.00 90.00 101 GLU A N 1
ATOM 833 C CA . GLU A 1 101 ? 11.173 15.199 -5.775 1.00 90.00 101 GLU A CA 1
ATOM 834 C C . GLU A 1 101 ? 11.881 13.934 -6.294 1.00 90.00 101 GLU A C 1
ATOM 836 O O . GLU A 1 101 ? 11.492 13.350 -7.310 1.00 90.00 101 GLU A O 1
ATOM 841 N N . THR A 1 102 ? 12.902 13.465 -5.578 1.00 91.25 102 THR A N 1
ATOM 842 C CA . THR A 1 102 ? 13.625 12.229 -5.901 1.00 91.25 102 THR A CA 1
ATOM 843 C C . THR A 1 102 ? 12.779 10.985 -5.620 1.00 91.25 102 THR A C 1
ATOM 845 O O . THR A 1 102 ? 12.828 10.029 -6.399 1.00 91.25 102 THR A O 1
ATOM 848 N N . SER A 1 103 ? 11.957 10.999 -4.564 1.00 92.25 103 SER A N 1
ATOM 849 C CA . SER A 1 103 ? 11.020 9.909 -4.253 1.00 92.25 103 SER A CA 1
ATOM 850 C C . SER A 1 103 ? 9.925 9.778 -5.310 1.00 92.25 103 SER A C 1
ATOM 852 O O . SER A 1 103 ? 9.691 8.670 -5.789 1.00 92.25 103 SER A O 1
ATOM 854 N N . ASP A 1 104 ? 9.330 10.893 -5.742 1.00 91.00 104 ASP A N 1
ATOM 855 C CA . ASP A 1 104 ? 8.328 10.959 -6.814 1.00 91.00 104 ASP A CA 1
ATOM 856 C C . ASP A 1 104 ? 8.907 10.438 -8.142 1.00 91.00 104 ASP A C 1
ATOM 858 O O . ASP A 1 104 ? 8.337 9.554 -8.790 1.00 91.00 104 ASP A O 1
ATOM 862 N N . LYS A 1 105 ? 10.108 10.904 -8.518 1.00 90.31 105 LYS A N 1
ATOM 863 C CA . LYS A 1 105 ? 10.827 10.409 -9.706 1.00 90.31 105 LYS A CA 1
ATOM 864 C C . LYS A 1 105 ? 11.099 8.909 -9.626 1.00 90.31 105 LYS A C 1
ATOM 866 O O . LYS A 1 105 ? 10.870 8.201 -10.606 1.00 90.31 105 LYS A O 1
ATOM 871 N N . ALA A 1 106 ? 11.556 8.400 -8.482 1.00 92.50 106 ALA A N 1
ATOM 872 C CA . ALA A 1 106 ? 11.777 6.969 -8.307 1.00 92.50 106 ALA A CA 1
ATOM 873 C C . ALA A 1 106 ? 10.458 6.181 -8.404 1.00 92.50 106 ALA A C 1
ATOM 875 O O . ALA A 1 106 ? 10.406 5.169 -9.108 1.00 92.50 106 ALA A O 1
ATOM 876 N N . PHE A 1 107 ? 9.389 6.677 -7.774 1.00 92.56 107 PHE A N 1
ATOM 877 C CA . PHE A 1 107 ? 8.059 6.069 -7.743 1.00 92.56 107 PHE A CA 1
ATOM 878 C C . PHE A 1 107 ? 7.412 5.969 -9.131 1.00 92.56 107 PHE A C 1
ATOM 880 O O . PHE A 1 107 ? 6.773 4.958 -9.425 1.00 92.56 107 PHE A O 1
ATOM 887 N N . SER A 1 108 ? 7.677 6.919 -10.035 1.00 90.44 108 SER A N 1
ATOM 888 C CA . SER A 1 108 ? 7.200 6.857 -11.428 1.00 90.44 108 SER A CA 1
ATOM 889 C C . SER A 1 108 ? 7.581 5.555 -12.163 1.00 90.44 108 SER A C 1
ATOM 891 O O . SER A 1 108 ? 6.805 5.040 -12.970 1.00 90.44 108 SER A O 1
ATOM 893 N N . ASN A 1 109 ? 8.721 4.934 -11.823 1.00 91.19 109 ASN A N 1
ATOM 894 C CA . ASN A 1 109 ? 9.113 3.625 -12.362 1.00 91.19 109 ASN A CA 1
ATOM 895 C C . ASN A 1 109 ? 8.156 2.499 -11.917 1.00 91.19 109 ASN A C 1
ATOM 897 O O . ASN A 1 109 ? 7.880 1.575 -12.680 1.00 91.19 109 ASN A O 1
ATOM 901 N N . PHE A 1 110 ? 7.634 2.573 -10.691 1.00 91.44 110 PHE A N 1
ATOM 902 C CA . PHE A 1 110 ? 6.683 1.605 -10.136 1.00 91.44 110 PHE A CA 1
ATOM 903 C C . PHE A 1 110 ? 5.268 1.833 -10.675 1.00 91.44 110 PHE A C 1
ATOM 905 O O . PHE A 1 110 ? 4.549 0.865 -10.930 1.00 91.44 110 PHE A O 1
ATOM 912 N N . GLN A 1 111 ? 4.894 3.085 -10.956 1.00 87.56 111 GLN A N 1
ATOM 913 C CA . GLN A 1 111 ? 3.688 3.398 -11.728 1.00 87.56 111 GLN A CA 1
ATOM 914 C C . GLN A 1 111 ? 3.783 2.824 -13.156 1.00 87.56 111 GLN A C 1
ATOM 916 O O . GLN A 1 111 ? 2.821 2.235 -13.645 1.00 87.56 111 GLN A O 1
ATOM 921 N N . MET A 1 112 ? 4.951 2.894 -13.809 1.00 86.94 112 MET A N 1
ATOM 922 C CA . MET A 1 112 ? 5.170 2.266 -15.122 1.00 86.94 112 MET A CA 1
ATOM 923 C C . MET A 1 112 ? 5.025 0.735 -15.073 1.00 86.94 112 MET A C 1
ATOM 925 O O . MET A 1 112 ? 4.368 0.163 -15.941 1.00 86.94 112 MET A O 1
ATOM 929 N N . ILE A 1 113 ? 5.554 0.075 -14.036 1.00 88.25 113 ILE A N 1
ATOM 930 C CA . ILE A 1 113 ? 5.321 -1.362 -13.795 1.00 88.25 113 ILE A CA 1
ATOM 931 C C . ILE A 1 113 ? 3.826 -1.656 -13.593 1.00 88.25 113 ILE A C 1
ATOM 933 O O . ILE A 1 113 ? 3.309 -2.618 -14.153 1.00 88.25 113 ILE A O 1
ATOM 937 N N . SER A 1 114 ? 3.132 -0.832 -12.807 1.00 84.50 114 SER A N 1
ATOM 938 C CA . SER A 1 114 ? 1.710 -1.005 -12.471 1.00 84.50 114 SER A CA 1
ATOM 939 C C . SER A 1 114 ? 0.791 -0.877 -13.690 1.00 84.50 114 SER A C 1
ATOM 941 O O . SER A 1 114 ? -0.183 -1.621 -13.815 1.00 84.50 114 SER A O 1
ATOM 943 N N . ASN A 1 115 ? 1.138 0.029 -14.609 1.00 79.94 115 ASN A N 1
ATOM 944 C CA . ASN A 1 115 ? 0.414 0.261 -15.857 1.00 79.94 115 ASN A CA 1
ATOM 945 C C . ASN A 1 115 ? 0.659 -0.824 -16.920 1.00 79.94 115 ASN A C 1
ATOM 947 O O . ASN A 1 115 ? -0.241 -1.074 -17.723 1.00 79.94 115 ASN A O 1
ATOM 951 N N . TYR A 1 116 ? 1.839 -1.460 -16.915 1.00 82.56 116 TYR A N 1
ATOM 952 C CA . TYR A 1 116 ? 2.266 -2.442 -17.923 1.00 82.56 116 TYR A CA 1
ATOM 953 C C . TYR A 1 116 ? 2.902 -3.712 -17.310 1.00 82.56 116 TYR A C 1
ATOM 955 O O . TYR A 1 116 ? 4.047 -4.048 -17.644 1.00 82.56 116 TYR A O 1
ATOM 963 N N . PRO A 1 117 ? 2.227 -4.425 -16.387 1.00 82.19 117 PRO A N 1
ATOM 964 C CA . PRO A 1 117 ? 2.817 -5.543 -15.644 1.00 82.19 117 PRO A CA 1
ATOM 965 C C . PRO A 1 117 ? 3.312 -6.683 -16.549 1.00 82.19 117 PRO A C 1
ATOM 967 O O . PRO A 1 117 ? 4.323 -7.315 -16.245 1.00 82.19 117 PRO A O 1
ATOM 970 N N . GLU A 1 118 ? 2.670 -6.902 -17.698 1.00 82.12 118 GLU A N 1
ATOM 971 C CA . GLU A 1 118 ? 3.066 -7.874 -18.726 1.00 82.12 118 GLU A CA 1
ATOM 972 C C . GLU A 1 118 ? 4.488 -7.658 -19.279 1.00 82.12 118 GLU A C 1
ATOM 974 O O . GLU A 1 118 ? 5.126 -8.603 -19.740 1.00 82.12 118 GLU A O 1
ATOM 979 N N . ASN A 1 119 ? 5.037 -6.442 -19.175 1.00 84.44 119 ASN A N 1
ATOM 980 C CA . ASN A 1 119 ? 6.422 -6.152 -19.555 1.00 84.44 119 ASN A CA 1
ATOM 981 C C . ASN A 1 119 ? 7.454 -6.593 -18.496 1.00 84.44 119 ASN A C 1
ATOM 983 O O . ASN A 1 119 ? 8.663 -6.487 -18.744 1.00 84.44 119 ASN A O 1
ATOM 987 N N . TYR A 1 120 ? 7.012 -7.062 -17.324 1.00 85.38 120 TYR A N 1
ATOM 988 C CA . TYR A 1 120 ? 7.863 -7.362 -16.167 1.00 85.38 120 TYR A CA 1
ATOM 989 C C . TYR A 1 120 ? 7.646 -8.757 -15.563 1.00 85.38 120 TYR A C 1
ATOM 991 O O . TYR A 1 120 ? 8.607 -9.318 -15.035 1.00 85.38 120 TYR A O 1
ATOM 999 N N . ILE A 1 121 ? 6.437 -9.327 -15.644 1.00 83.38 121 ILE A N 1
ATOM 1000 C CA . ILE A 1 121 ? 6.094 -10.649 -15.082 1.00 83.38 121 ILE A CA 1
ATOM 1001 C C . ILE A 1 121 ? 5.490 -11.589 -16.136 1.00 83.38 121 ILE A C 1
ATOM 1003 O O . ILE A 1 121 ? 4.961 -11.138 -17.149 1.00 83.38 121 ILE A O 1
ATOM 1007 N N . LYS A 1 122 ? 5.619 -12.909 -15.929 1.00 68.81 122 LYS A N 1
ATOM 1008 C CA . LYS A 1 122 ? 5.361 -13.928 -16.972 1.00 68.81 122 LYS A CA 1
ATOM 1009 C C . LYS A 1 122 ? 4.031 -14.685 -16.854 1.00 68.81 122 LYS A C 1
ATOM 1011 O O . LYS A 1 122 ? 3.661 -15.362 -17.811 1.00 68.81 122 LYS A O 1
ATOM 1016 N N . LYS A 1 123 ? 3.339 -14.654 -15.709 1.00 65.62 123 LYS A N 1
ATOM 1017 C CA . LYS A 1 123 ? 2.065 -15.380 -15.539 1.00 65.62 123 LYS A CA 1
ATOM 1018 C C . LYS A 1 123 ? 0.920 -14.735 -16.326 1.00 65.62 123 LYS A C 1
ATOM 1020 O O . LYS A 1 123 ? 0.855 -13.518 -16.474 1.00 65.62 123 LYS A O 1
ATOM 1025 N N . ASN A 1 124 ? -0.035 -15.565 -16.752 1.00 55.41 124 ASN A N 1
ATOM 1026 C CA . ASN A 1 124 ? -1.288 -15.112 -17.360 1.00 55.41 124 ASN A CA 1
ATOM 1027 C C . ASN A 1 124 ? -2.073 -14.219 -16.382 1.00 55.41 124 ASN A C 1
ATOM 1029 O O . ASN A 1 124 ? -2.510 -14.667 -15.323 1.00 55.41 124 ASN A O 1
ATOM 1033 N N . LEU A 1 125 ? -2.252 -12.951 -16.751 1.00 61.16 125 LEU A N 1
ATOM 1034 C CA . LEU A 1 125 ? -2.829 -11.917 -15.893 1.00 61.16 125 LEU A CA 1
ATOM 1035 C C . LEU A 1 125 ? -4.362 -12.014 -15.780 1.00 61.16 125 LEU A C 1
ATOM 1037 O O . LEU A 1 125 ? -5.101 -11.452 -16.589 1.00 61.16 125 LEU A O 1
ATOM 1041 N N . HIS A 1 126 ? -4.821 -12.633 -14.690 1.00 53.31 126 HIS A N 1
ATOM 1042 C CA . HIS A 1 126 ? -6.026 -12.224 -13.955 1.00 53.31 126 HIS A CA 1
ATOM 1043 C C . HIS A 1 126 ? -5.616 -11.483 -12.654 1.00 53.31 126 HIS A C 1
ATOM 1045 O O . HIS A 1 126 ? -4.453 -11.530 -12.257 1.00 53.31 126 HIS A O 1
ATOM 1051 N N . TYR A 1 127 ? -6.477 -10.700 -11.997 1.00 51.53 127 TYR A N 1
ATOM 1052 C CA . TYR A 1 127 ? -7.858 -10.336 -12.360 1.00 51.53 127 TYR A CA 1
ATOM 1053 C C . TYR A 1 127 ? -7.999 -9.320 -13.521 1.00 51.53 127 TYR A C 1
ATOM 1055 O O . TYR A 1 127 ? -9.115 -8.973 -13.887 1.00 51.53 127 TYR A O 1
ATOM 1063 N N . LYS A 1 128 ? -6.865 -8.982 -14.174 1.00 44.62 128 LYS A N 1
ATOM 1064 C CA . LYS A 1 128 ? -6.653 -8.156 -15.391 1.00 44.62 128 LYS A CA 1
ATOM 1065 C C . LYS A 1 128 ? -6.337 -6.682 -15.114 1.00 44.62 128 LYS A C 1
ATOM 1067 O O . LYS A 1 128 ? -7.210 -5.889 -14.792 1.00 44.62 128 LYS A O 1
ATOM 1072 N N . ASN A 1 129 ? -5.083 -6.305 -15.400 1.00 54.06 129 ASN A N 1
ATOM 1073 C CA . ASN A 1 129 ? -4.490 -4.974 -15.185 1.00 54.06 129 ASN A CA 1
ATOM 1074 C C . ASN A 1 129 ? -4.231 -4.608 -13.709 1.00 54.06 129 ASN A C 1
ATOM 1076 O O . ASN A 1 129 ? -4.582 -3.512 -13.288 1.00 54.06 129 ASN A O 1
ATOM 1080 N N . LYS A 1 130 ? -3.630 -5.530 -12.940 1.00 58.91 130 LYS A N 1
ATOM 1081 C CA . LYS A 1 130 ? -3.617 -5.555 -11.463 1.00 58.91 130 LYS A CA 1
ATOM 1082 C C . LYS A 1 130 ? -3.652 -4.189 -10.758 1.00 58.91 130 LYS A C 1
ATOM 1084 O O . LYS A 1 130 ? -4.541 -4.021 -9.941 1.00 58.91 130 LYS A O 1
ATOM 1089 N N . CYS A 1 131 ? -2.783 -3.232 -11.108 1.00 69.62 131 CYS A N 1
ATOM 1090 C CA . CYS A 1 131 ? -2.776 -1.879 -10.531 1.00 69.62 131 CYS A CA 1
ATOM 1091 C C . CYS A 1 131 ? -2.929 -0.753 -11.572 1.00 69.62 131 CYS A C 1
ATOM 1093 O O . CYS A 1 131 ? -2.056 0.104 -11.702 1.00 69.62 131 CYS A O 1
ATOM 1095 N N . LYS A 1 132 ? -4.044 -0.722 -12.315 1.00 56.44 132 LYS A N 1
ATOM 1096 C CA . LYS A 1 132 ? -4.308 0.287 -13.363 1.00 56.44 132 LYS A CA 1
ATOM 1097 C C . LYS A 1 132 ? -4.805 1.644 -12.838 1.00 56.44 132 LYS A C 1
ATOM 1099 O O . LYS A 1 132 ? -5.829 2.160 -13.281 1.00 56.44 132 LYS A O 1
ATOM 1104 N N . TYR A 1 133 ? -4.048 2.253 -11.930 1.00 57.38 133 TYR A N 1
ATOM 1105 C CA . TYR A 1 133 ? -4.327 3.602 -11.447 1.00 57.38 133 TYR A CA 1
ATOM 1106 C C . TYR A 1 133 ? -3.090 4.491 -11.511 1.00 57.38 133 TYR A C 1
ATOM 1108 O O . TYR A 1 133 ? -2.014 4.139 -11.028 1.00 57.38 133 TYR A O 1
ATOM 1116 N N . ASN A 1 134 ? -3.278 5.702 -12.036 1.00 56.03 134 ASN A N 1
ATOM 1117 C CA . ASN A 1 134 ? -2.341 6.794 -11.820 1.00 56.03 134 ASN A CA 1
ATOM 1118 C C . ASN A 1 134 ? -2.568 7.308 -10.388 1.00 56.03 134 ASN A C 1
ATOM 1120 O O . ASN A 1 134 ? -3.365 8.219 -10.156 1.00 56.03 134 ASN A O 1
ATOM 1124 N N . ILE A 1 135 ? -1.981 6.610 -9.410 1.00 64.62 135 ILE A N 1
ATOM 1125 C CA . ILE A 1 135 ? -2.187 6.905 -7.991 1.00 64.62 135 ILE A CA 1
ATOM 1126 C C . ILE A 1 135 ? -1.343 8.122 -7.607 1.00 64.62 135 ILE A C 1
ATOM 1128 O O . ILE A 1 135 ? -0.155 8.023 -7.295 1.00 64.62 135 ILE A O 1
ATOM 1132 N N . ASP A 1 136 ? -1.997 9.276 -7.634 1.00 68.81 136 ASP A N 1
ATOM 1133 C CA . ASP A 1 136 ? -1.395 10.584 -7.398 1.00 68.81 136 ASP A CA 1
ATOM 1134 C C . ASP A 1 136 ? -1.309 10.984 -5.911 1.00 68.81 136 ASP A C 1
ATOM 1136 O O . ASP A 1 136 ? -0.889 12.102 -5.633 1.00 68.81 136 ASP A O 1
ATOM 1140 N N . PHE A 1 137 ? -1.595 10.082 -4.949 1.00 75.81 137 PHE A N 1
ATOM 1141 C CA . PHE A 1 137 ? -1.529 10.402 -3.503 1.00 75.81 137 PHE A CA 1
ATOM 1142 C C . PHE A 1 137 ? -0.181 11.001 -3.083 1.00 75.81 137 PHE A C 1
ATOM 1144 O O . PHE A 1 137 ? -0.107 11.729 -2.106 1.00 75.81 137 PHE A O 1
ATOM 1151 N N . HIS A 1 138 ? 0.907 10.667 -3.786 1.00 69.56 138 HIS A N 1
ATOM 1152 C CA . HIS A 1 138 ? 2.261 11.136 -3.478 1.00 69.56 138 HIS A CA 1
ATOM 1153 C C . HIS A 1 138 ? 2.402 12.658 -3.666 1.00 69.56 138 HIS A C 1
ATOM 1155 O O . HIS A 1 138 ? 3.247 13.303 -3.039 1.00 69.56 138 HIS A O 1
ATOM 1161 N N . LYS A 1 139 ? 1.530 13.247 -4.495 1.00 76.38 139 LYS A N 1
ATOM 1162 C CA . LYS A 1 139 ? 1.437 14.691 -4.712 1.00 76.38 139 LYS A CA 1
ATOM 1163 C C . LYS A 1 139 ? 0.821 15.389 -3.502 1.00 76.38 139 LYS A C 1
ATOM 1165 O O . LYS A 1 139 ? 1.306 16.471 -3.164 1.00 76.38 139 LYS A O 1
ATOM 1170 N N . ASP A 1 140 ? -0.142 14.751 -2.835 1.00 82.25 140 ASP A N 1
ATOM 1171 C CA . ASP A 1 140 ? -0.835 15.269 -1.652 1.00 82.25 140 ASP A CA 1
ATOM 1172 C C . ASP A 1 140 ? 0.151 15.504 -0.491 1.00 82.25 140 ASP A C 1
ATOM 1174 O O . ASP A 1 140 ? 0.959 14.642 -0.135 1.00 82.25 140 ASP A O 1
ATOM 1178 N N . GLU A 1 141 ? 0.104 16.684 0.133 1.00 85.44 141 GLU A N 1
ATOM 1179 C CA . GLU A 1 141 ? 1.000 17.023 1.253 1.00 85.44 141 GLU A CA 1
ATOM 1180 C C . GLU A 1 141 ? 0.737 16.156 2.497 1.00 85.44 141 GLU A C 1
ATOM 1182 O O . GLU A 1 141 ? 1.653 15.851 3.263 1.00 85.44 141 GLU A O 1
ATOM 1187 N N . ASP A 1 142 ? -0.504 15.699 2.665 1.00 89.94 142 ASP A N 1
ATOM 1188 C CA . ASP A 1 142 ? -0.978 14.858 3.760 1.00 89.94 142 ASP A CA 1
ATOM 1189 C C . ASP A 1 142 ? -0.946 13.351 3.437 1.00 89.94 142 ASP A C 1
ATOM 1191 O O . ASP A 1 142 ? -1.566 12.562 4.154 1.00 89.94 142 ASP A O 1
ATOM 1195 N N . TRP A 1 143 ? -0.186 12.911 2.420 1.00 91.56 143 TRP A N 1
ATOM 1196 C CA . TRP A 1 143 ? -0.109 11.499 1.998 1.00 91.56 143 TRP A CA 1
ATOM 1197 C C . TRP A 1 143 ? 0.142 10.505 3.142 1.00 91.56 143 TRP A C 1
ATOM 1199 O O . TRP A 1 143 ? -0.355 9.381 3.101 1.00 91.56 143 TRP A O 1
ATOM 1209 N N . LYS A 1 144 ? 0.880 10.908 4.187 1.00 93.38 144 LYS A N 1
ATOM 1210 C CA . LYS A 1 144 ? 1.108 10.086 5.389 1.00 93.38 144 LYS A CA 1
ATOM 1211 C C . LYS A 1 144 ? -0.170 9.854 6.191 1.00 93.38 144 LYS A C 1
ATOM 1213 O O . LYS A 1 144 ? -0.407 8.729 6.615 1.00 93.38 144 LYS A O 1
ATOM 1218 N N . LYS A 1 145 ? -1.002 10.889 6.359 1.00 94.12 145 LYS A N 1
ATOM 1219 C CA . LYS A 1 145 ? -2.323 10.757 6.990 1.00 94.12 145 LYS A CA 1
ATOM 1220 C C . LYS A 1 145 ? -3.235 9.888 6.130 1.00 94.12 145 LYS A C 1
ATOM 1222 O O . LYS A 1 145 ? -3.937 9.048 6.672 1.00 94.12 145 LYS A O 1
ATOM 1227 N N . ARG A 1 146 ? -3.189 10.042 4.797 1.00 93.12 146 ARG A N 1
ATOM 1228 C CA . ARG A 1 146 ? -3.986 9.224 3.860 1.00 93.12 146 ARG A CA 1
ATOM 1229 C C . ARG A 1 146 ? -3.597 7.751 3.935 1.00 93.12 146 ARG A C 1
ATOM 1231 O O . ARG A 1 146 ? -4.477 6.902 3.986 1.00 93.12 146 ARG A O 1
ATOM 1238 N N . LYS A 1 147 ? -2.293 7.465 4.004 1.00 94.75 147 LYS A N 1
ATOM 1239 C CA . LYS A 1 147 ? -1.731 6.130 4.236 1.00 94.75 147 LYS A CA 1
ATOM 1240 C C . LYS A 1 147 ? -2.243 5.525 5.545 1.00 94.75 147 LYS A C 1
ATOM 1242 O O . LYS A 1 147 ? -2.841 4.459 5.517 1.00 94.75 147 LYS A O 1
ATOM 1247 N N . GLU A 1 148 ? -2.058 6.224 6.665 1.00 95.75 148 GLU A N 1
ATOM 1248 C CA . GLU A 1 148 ? -2.456 5.741 7.995 1.00 95.75 148 GLU A CA 1
ATOM 1249 C C . GLU A 1 148 ? -3.976 5.545 8.129 1.00 95.75 148 GLU A C 1
ATOM 1251 O O . GLU A 1 148 ? -4.443 4.592 8.752 1.00 95.75 148 GLU A O 1
ATOM 1256 N N . PHE A 1 149 ? -4.758 6.441 7.529 1.00 94.81 149 PHE A N 1
ATOM 1257 C CA . PHE A 1 149 ? -6.211 6.354 7.519 1.00 94.81 149 PHE A CA 1
ATOM 1258 C C . PHE A 1 149 ? -6.701 5.195 6.641 1.00 94.81 149 PHE A C 1
ATOM 1260 O O . PHE A 1 149 ? -7.550 4.424 7.077 1.00 94.81 149 PHE A O 1
ATOM 1267 N N . TYR A 1 150 ? -6.105 4.999 5.462 1.00 94.75 150 TYR A N 1
ATOM 1268 C CA . TYR A 1 150 ? -6.415 3.859 4.601 1.00 94.75 150 TYR A CA 1
ATOM 1269 C C . TYR A 1 150 ? -6.026 2.513 5.234 1.00 94.75 150 TYR A C 1
ATOM 1271 O O . TYR A 1 150 ? -6.782 1.550 5.146 1.00 94.75 150 TYR A O 1
ATOM 1279 N N . GLU A 1 151 ? -4.888 2.449 5.931 1.00 96.19 151 GLU A N 1
ATOM 1280 C CA . GLU A 1 151 ? -4.497 1.291 6.749 1.00 96.19 151 GLU A CA 1
ATOM 1281 C C . GLU A 1 151 ? -5.561 0.979 7.811 1.00 96.19 151 GLU A C 1
ATOM 1283 O O . GLU A 1 151 ? -5.981 -0.169 7.938 1.00 96.19 151 GLU A O 1
ATOM 1288 N N . TYR A 1 152 ? -6.081 1.999 8.503 1.00 95.38 152 TYR A N 1
ATOM 1289 C CA . TYR A 1 152 ? -7.166 1.814 9.468 1.00 95.38 152 TYR A CA 1
ATOM 1290 C C . TYR A 1 152 ? -8.483 1.349 8.819 1.00 95.38 152 TYR A C 1
ATOM 1292 O O . TY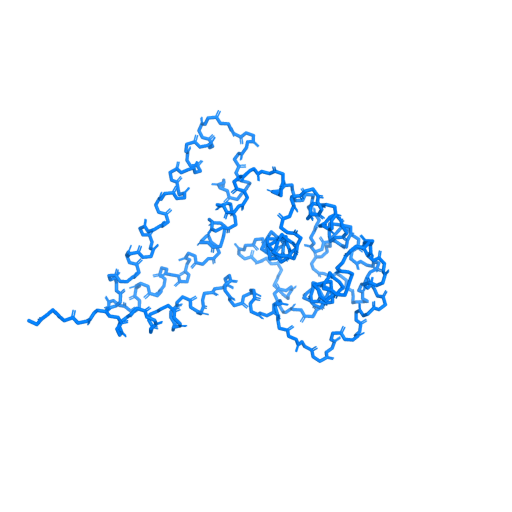R A 1 152 ? -9.163 0.502 9.394 1.00 95.38 152 TYR A O 1
ATOM 1300 N N . CYS A 1 153 ? -8.829 1.826 7.615 1.00 93.69 153 CYS A N 1
ATOM 1301 C CA . CYS A 1 153 ? -9.971 1.310 6.847 1.00 93.69 153 CYS A CA 1
ATOM 1302 C C . CYS A 1 153 ? -9.814 -0.187 6.525 1.00 93.69 153 CYS A C 1
ATOM 1304 O O . CYS A 1 153 ? -10.749 -0.956 6.735 1.00 93.69 153 CYS A O 1
ATOM 1306 N N . VAL A 1 154 ? -8.626 -0.606 6.072 1.00 95.19 154 VAL A N 1
ATOM 1307 C CA . VAL A 1 154 ? -8.287 -2.014 5.778 1.00 95.19 154 VAL A CA 1
ATOM 1308 C C . VAL A 1 154 ? -8.354 -2.899 7.032 1.00 95.19 154 VAL A C 1
ATOM 1310 O O . VAL A 1 154 ? -8.729 -4.069 6.955 1.00 95.19 154 VAL A O 1
ATOM 1313 N N . ASP A 1 155 ? -8.020 -2.345 8.197 1.00 96.38 155 ASP A N 1
ATOM 1314 C CA . ASP A 1 155 ? -7.951 -3.083 9.461 1.00 96.38 155 ASP A CA 1
ATOM 1315 C C . ASP A 1 155 ? -9.270 -3.077 10.265 1.00 96.38 155 ASP A C 1
ATOM 1317 O O . ASP A 1 155 ? -9.424 -3.869 11.203 1.00 96.38 155 ASP A O 1
ATOM 1321 N N . TYR A 1 156 ? -10.231 -2.215 9.907 1.00 94.25 156 TYR A N 1
ATOM 1322 C CA . TYR A 1 156 ? -11.411 -1.878 10.713 1.00 94.25 156 TYR A CA 1
ATOM 1323 C C . TYR A 1 156 ? -12.228 -3.093 11.178 1.00 94.25 156 TYR A C 1
ATOM 1325 O O . TYR A 1 156 ? -12.469 -3.251 12.378 1.00 94.25 156 TYR A O 1
ATOM 1333 N N . ASP A 1 157 ? -12.631 -3.981 10.264 1.00 94.38 157 ASP A N 1
ATOM 1334 C CA . ASP A 1 157 ? -13.467 -5.136 10.623 1.00 94.38 157 ASP A CA 1
ATOM 1335 C C . ASP A 1 157 ? -12.711 -6.163 11.477 1.00 94.38 157 ASP A C 1
ATOM 1337 O O . ASP A 1 157 ? -13.297 -6.782 12.371 1.00 94.38 157 ASP A O 1
ATOM 1341 N N . THR A 1 158 ? -11.390 -6.281 11.289 1.00 95.50 158 THR A N 1
ATOM 1342 C CA . THR A 1 158 ? -10.541 -7.113 12.156 1.00 95.50 158 THR A CA 1
ATOM 1343 C C . THR A 1 158 ? -10.499 -6.534 13.570 1.00 95.50 158 THR A C 1
ATOM 1345 O O . THR A 1 158 ? -10.731 -7.258 14.538 1.00 95.50 158 THR A O 1
ATOM 1348 N N . ILE A 1 159 ? -10.285 -5.221 13.704 1.00 95.44 159 ILE A N 1
ATOM 1349 C CA . ILE A 1 159 ? -10.267 -4.521 14.998 1.00 95.44 159 ILE A CA 1
ATOM 1350 C C . ILE A 1 159 ? -11.622 -4.647 15.704 1.00 95.44 159 ILE A C 1
ATOM 1352 O O . ILE A 1 159 ? -11.677 -4.967 16.890 1.00 95.44 159 ILE A O 1
ATOM 1356 N N . LYS A 1 160 ? -12.728 -4.462 14.980 1.00 94.19 160 LYS A N 1
ATOM 1357 C CA . LYS A 1 160 ? -14.099 -4.611 15.490 1.00 94.19 160 LYS A CA 1
ATOM 1358 C C . LYS A 1 160 ? -14.383 -6.033 15.992 1.00 94.19 160 LYS A C 1
ATOM 1360 O O . LYS A 1 160 ? -14.959 -6.206 17.072 1.00 94.19 160 LYS A O 1
ATOM 1365 N N . GLY A 1 161 ? -13.929 -7.051 15.257 1.00 94.75 161 GLY A N 1
ATOM 1366 C CA . GLY A 1 161 ? -13.978 -8.449 15.695 1.00 94.75 161 GLY A CA 1
ATOM 1367 C C . GLY A 1 161 ? -13.140 -8.698 16.954 1.00 94.75 161 GLY A C 1
ATOM 1368 O O . GLY A 1 161 ? -13.624 -9.312 17.908 1.00 94.75 161 GLY A O 1
ATOM 1369 N N . MET A 1 162 ? -11.918 -8.159 17.005 1.00 94.69 162 MET A N 1
ATOM 1370 C CA . MET A 1 162 ? -11.031 -8.273 18.166 1.00 94.69 162 MET A CA 1
ATOM 1371 C C . MET A 1 162 ? -11.600 -7.586 19.415 1.00 94.69 162 MET A C 1
ATOM 1373 O O . MET A 1 162 ? -11.587 -8.200 20.475 1.00 94.69 162 MET A O 1
ATOM 1377 N N . ILE A 1 163 ? -12.168 -6.379 19.307 1.00 93.31 163 ILE A N 1
ATOM 1378 C CA . ILE A 1 163 ? -12.835 -5.675 20.423 1.00 93.31 163 ILE A CA 1
ATOM 1379 C C . ILE A 1 163 ? -13.951 -6.532 21.032 1.00 93.31 163 ILE A C 1
ATOM 1381 O O . ILE A 1 163 ? -14.093 -6.599 22.251 1.00 93.31 163 ILE A O 1
ATOM 1385 N N . THR A 1 164 ? -14.730 -7.201 20.179 1.00 91.44 164 THR A N 1
ATOM 1386 C CA . THR A 1 164 ? -15.840 -8.070 20.603 1.00 91.44 164 THR A CA 1
ATOM 1387 C C . THR A 1 164 ? -15.342 -9.365 21.258 1.00 91.44 164 THR A C 1
ATOM 1389 O O . THR A 1 164 ? -16.000 -9.902 22.145 1.00 91.44 164 THR A O 1
ATOM 1392 N N . THR A 1 165 ? -14.179 -9.862 20.830 1.00 94.12 165 THR A N 1
ATOM 1393 C CA . THR A 1 165 ? -13.598 -11.142 21.274 1.00 94.12 165 THR A CA 1
ATOM 1394 C C . THR A 1 165 ? -12.771 -11.000 22.556 1.00 94.12 165 THR A C 1
ATOM 1396 O O . THR A 1 165 ? -12.850 -11.854 23.434 1.00 94.12 165 THR A O 1
ATOM 1399 N N . TYR A 1 166 ? -12.000 -9.918 22.671 1.00 92.12 166 TYR A N 1
ATOM 1400 C CA . TYR A 1 166 ? -11.018 -9.662 23.728 1.00 92.12 166 TYR A CA 1
ATOM 1401 C C . TYR A 1 166 ? -11.466 -8.483 24.597 1.00 92.12 166 TYR A C 1
ATOM 1403 O O . TYR A 1 166 ? -10.826 -7.427 24.654 1.00 92.12 166 TYR A O 1
ATOM 1411 N N . ALA A 1 167 ? -12.619 -8.645 25.250 1.00 90.38 167 ALA A N 1
ATOM 1412 C CA . ALA A 1 167 ? -13.244 -7.601 26.061 1.00 90.38 167 ALA A CA 1
ATOM 1413 C C . ALA A 1 167 ? -12.326 -7.091 27.194 1.00 90.38 167 ALA A C 1
ATOM 1415 O O . ALA A 1 167 ? -12.389 -5.919 27.567 1.00 90.38 167 ALA A O 1
ATOM 1416 N N . GLU A 1 168 ? -11.416 -7.928 27.699 1.00 91.88 168 GLU A N 1
ATOM 1417 C CA . GLU A 1 168 ? -10.394 -7.570 28.686 1.00 91.88 168 GLU A CA 1
ATOM 1418 C C . GLU A 1 168 ? -9.344 -6.576 28.158 1.00 91.88 168 GLU A C 1
ATOM 1420 O O . GLU A 1 168 ? -8.739 -5.844 28.941 1.00 91.88 168 GLU A O 1
ATOM 1425 N N . LYS A 1 169 ? -9.161 -6.493 26.833 1.00 92.69 169 LYS A N 1
ATOM 1426 C CA . LYS A 1 169 ? -8.283 -5.523 26.154 1.00 92.69 169 LYS A CA 1
ATOM 1427 C C . LYS A 1 169 ? -9.053 -4.314 25.596 1.00 92.69 169 LYS A C 1
ATOM 1429 O O . LYS A 1 169 ? -8.463 -3.482 24.906 1.00 92.69 169 LYS A O 1
ATOM 1434 N N . CYS A 1 170 ? -10.347 -4.167 25.907 1.00 90.62 170 CYS A N 1
ATOM 1435 C CA . CYS A 1 170 ? -11.204 -3.089 25.390 1.00 90.62 170 CYS A CA 1
ATOM 1436 C C . CYS A 1 170 ? -10.611 -1.682 25.612 1.00 90.62 170 CYS A C 1
ATOM 1438 O O . CYS A 1 170 ? -10.628 -0.865 24.696 1.00 90.62 170 CYS A O 1
ATOM 1440 N N . ASN A 1 171 ? -9.989 -1.412 26.766 1.00 92.62 171 ASN A N 1
ATOM 1441 C CA . ASN A 1 171 ? -9.329 -0.125 27.034 1.00 92.62 171 ASN A CA 1
ATOM 1442 C C . ASN A 1 171 ? -8.147 0.159 26.085 1.00 92.62 171 ASN A C 1
ATOM 1444 O O . ASN A 1 171 ? -7.952 1.303 25.668 1.00 92.62 171 ASN A O 1
ATOM 1448 N N . ASN A 1 172 ? -7.371 -0.866 25.719 1.00 94.12 172 ASN A N 1
ATOM 1449 C CA . ASN A 1 172 ? -6.253 -0.742 24.783 1.00 94.12 172 ASN A CA 1
ATOM 1450 C C . ASN A 1 172 ? -6.764 -0.453 23.363 1.00 94.12 172 ASN A C 1
ATOM 1452 O O . ASN A 1 172 ? -6.270 0.466 22.710 1.00 94.12 172 ASN A O 1
ATOM 1456 N N . PHE A 1 173 ? -7.799 -1.174 22.917 1.00 94.00 173 PHE A N 1
ATOM 1457 C CA . PHE A 1 173 ? -8.453 -0.899 21.635 1.00 94.00 173 PHE A CA 1
ATOM 1458 C C . PHE A 1 173 ? -9.127 0.477 21.605 1.00 94.00 173 PHE A C 1
ATOM 1460 O O . PHE A 1 173 ? -8.978 1.193 20.622 1.00 94.00 173 PHE A O 1
ATOM 1467 N N . TYR A 1 174 ? -9.811 0.891 22.677 1.00 92.75 174 TYR A N 1
ATOM 1468 C CA . TYR A 1 174 ? -10.400 2.228 22.787 1.00 92.75 174 TYR A CA 1
ATOM 1469 C C . TYR A 1 174 ? -9.337 3.319 22.637 1.00 92.75 174 TYR A C 1
ATOM 1471 O O . TYR A 1 174 ? -9.550 4.271 21.889 1.00 92.75 174 TYR A O 1
ATOM 1479 N N . LYS A 1 175 ? -8.172 3.166 23.285 1.00 93.50 175 LYS A N 1
ATOM 1480 C CA . LYS A 1 175 ? -7.047 4.093 23.114 1.00 93.50 175 LYS A CA 1
ATOM 1481 C C . LYS A 1 175 ? -6.577 4.139 21.654 1.00 93.50 175 LYS A C 1
ATOM 1483 O O . LYS A 1 175 ? -6.495 5.227 21.096 1.00 93.50 175 LYS A O 1
ATOM 1488 N N . TYR A 1 176 ? -6.343 2.982 21.032 1.00 93.06 176 TYR A N 1
ATOM 1489 C CA . TYR A 1 176 ? -5.917 2.890 19.630 1.00 93.06 176 TYR A CA 1
ATOM 1490 C C . TYR A 1 176 ? -6.928 3.533 18.662 1.00 93.06 176 TYR A C 1
ATOM 1492 O O . TYR A 1 176 ? -6.546 4.333 17.814 1.00 93.06 176 TYR A O 1
ATOM 1500 N N . VAL A 1 177 ? -8.225 3.238 18.805 1.00 93.12 177 VAL A N 1
ATOM 1501 C CA . VAL A 1 177 ? -9.288 3.821 17.966 1.00 93.12 177 VAL A CA 1
ATOM 1502 C C . VAL A 1 177 ? -9.396 5.330 18.196 1.00 93.12 177 VAL A C 1
ATOM 1504 O O . VAL A 1 177 ? -9.548 6.089 17.241 1.00 93.12 177 VAL A O 1
ATOM 1507 N N . LYS A 1 178 ? -9.255 5.791 19.443 1.00 93.25 178 LYS A N 1
ATOM 1508 C CA . LYS A 1 178 ? -9.267 7.219 19.775 1.00 93.25 178 LYS A CA 1
ATOM 1509 C C . LYS A 1 178 ? -8.077 7.978 19.182 1.00 93.25 178 LYS A C 1
ATOM 1511 O O . LYS A 1 178 ? -8.236 9.119 18.768 1.00 93.25 178 LYS A O 1
ATOM 1516 N N . GLU A 1 179 ? -6.906 7.356 19.071 1.00 90.94 179 GLU A N 1
ATOM 1517 C CA . GLU A 1 179 ? -5.757 7.953 18.372 1.00 90.94 179 GLU A CA 1
ATOM 1518 C C . GLU A 1 179 ? -6.043 8.197 16.873 1.00 90.94 179 GLU A C 1
ATOM 1520 O O . GLU A 1 179 ? -5.442 9.088 16.276 1.00 90.94 179 GLU A O 1
ATOM 1525 N N . LYS A 1 180 ? -7.019 7.493 16.274 1.00 92.44 180 LYS A N 1
ATOM 1526 C CA . LYS A 1 180 ? -7.481 7.720 14.890 1.00 92.44 180 LYS A CA 1
ATOM 1527 C C . LYS A 1 180 ? -8.530 8.830 14.756 1.00 92.44 180 LYS A C 1
ATOM 1529 O O . LYS A 1 180 ? -8.779 9.274 13.638 1.00 92.44 180 LYS A O 1
ATOM 1534 N N . GLU A 1 181 ? -9.109 9.327 15.852 1.00 91.56 181 GLU A N 1
ATOM 1535 C CA . GLU A 1 181 ? -10.142 10.382 15.855 1.00 91.56 181 GLU A CA 1
ATOM 1536 C C . GLU A 1 181 ? -9.682 11.650 15.103 1.00 91.56 181 GLU A C 1
ATOM 1538 O O . GLU A 1 181 ? -10.439 12.244 14.336 1.00 91.56 181 GLU A O 1
ATOM 1543 N N . GLU A 1 182 ? -8.407 12.024 15.245 1.00 89.94 182 GLU A N 1
ATOM 1544 C CA . GLU A 1 182 ? -7.818 13.190 14.571 1.00 89.94 182 GLU A CA 1
ATOM 1545 C C . GLU A 1 182 ? -7.574 12.977 13.063 1.00 89.94 182 GLU A C 1
ATOM 1547 O O . GLU A 1 182 ? -7.523 13.950 12.307 1.00 89.94 182 GLU A O 1
ATOM 1552 N N . LEU A 1 183 ? -7.463 11.725 12.591 1.00 91.44 183 LEU A N 1
ATOM 1553 C CA . LEU A 1 183 ? -7.446 11.422 11.153 1.00 91.44 183 LEU A CA 1
ATOM 1554 C C . LEU A 1 183 ? -8.837 11.632 10.553 1.00 91.44 183 LEU A C 1
ATOM 1556 O O . LEU A 1 183 ? -8.954 12.283 9.518 1.00 91.44 183 LEU A O 1
ATOM 1560 N N . TYR A 1 184 ? -9.882 11.140 11.230 1.00 90.50 184 TYR A N 1
ATOM 1561 C CA . TYR A 1 184 ? -11.269 11.337 10.804 1.00 90.50 184 TYR A CA 1
ATOM 1562 C C . TYR A 1 184 ? -11.619 12.820 10.705 1.00 90.50 184 TYR A C 1
ATOM 1564 O O . TYR A 1 184 ? -12.041 13.255 9.640 1.00 90.50 184 TYR A O 1
ATOM 1572 N N . LYS A 1 185 ? -11.344 13.618 11.747 1.00 92.19 185 LYS A N 1
ATOM 1573 C CA . LYS A 1 185 ? -11.568 15.077 11.720 1.00 92.19 185 LYS A CA 1
ATOM 1574 C C . LYS A 1 185 ? -10.814 15.771 10.586 1.00 92.19 185 LYS A C 1
ATOM 1576 O O . LYS A 1 185 ? -11.355 16.666 9.946 1.00 92.19 185 LYS A O 1
ATOM 1581 N N . HIS A 1 186 ? -9.563 15.370 10.331 1.00 92.25 186 HIS A N 1
ATOM 1582 C CA . HIS A 1 186 ? -8.758 15.930 9.240 1.00 92.25 186 HIS A CA 1
ATOM 1583 C C . HIS A 1 186 ? -9.392 15.662 7.869 1.00 92.25 186 HIS A C 1
ATOM 1585 O O . HIS A 1 186 ? -9.449 16.576 7.049 1.00 92.25 186 HIS A O 1
ATOM 1591 N N . PHE A 1 187 ? -9.880 14.444 7.613 1.00 91.88 187 PHE A N 1
ATOM 1592 C CA . PHE A 1 187 ? -10.510 14.117 6.330 1.00 91.88 187 PHE A CA 1
ATOM 1593 C C . PHE A 1 187 ? -11.947 14.631 6.209 1.00 91.88 187 PHE A C 1
ATOM 1595 O O . PHE A 1 187 ? -12.305 15.113 5.141 1.00 91.88 187 PHE A O 1
ATOM 1602 N N . GLU A 1 188 ? -12.726 14.647 7.289 1.00 91.88 188 GLU A N 1
ATOM 1603 C CA . GLU A 1 188 ? -14.055 15.267 7.333 1.00 91.88 188 GLU A CA 1
ATOM 1604 C C . GLU A 1 188 ? -13.987 16.764 6.989 1.00 91.88 188 GLU A C 1
ATOM 1606 O O . GLU A 1 188 ? -14.706 17.230 6.102 1.00 91.88 188 GLU A O 1
ATOM 1611 N N . ASP A 1 189 ? -13.070 17.510 7.616 1.00 92.44 189 ASP A N 1
ATOM 1612 C CA . ASP A 1 189 ? -12.841 18.932 7.336 1.00 92.44 189 ASP A CA 1
ATOM 1613 C C . ASP A 1 189 ? -12.332 19.167 5.904 1.00 92.44 189 ASP A C 1
ATOM 1615 O O . ASP A 1 189 ? -12.821 20.061 5.208 1.00 92.44 189 ASP A O 1
ATOM 1619 N N . LEU A 1 190 ? -11.390 18.339 5.434 1.00 91.25 190 LEU A N 1
ATOM 1620 C CA . LEU A 1 190 ? -10.835 18.446 4.085 1.00 91.25 190 LEU A CA 1
ATOM 1621 C C . LEU A 1 190 ? -11.891 18.180 3.006 1.00 91.25 190 LEU A C 1
ATOM 1623 O O . LEU A 1 190 ? -12.043 18.993 2.097 1.00 91.25 190 LEU A O 1
ATOM 1627 N N . CYS A 1 191 ? -12.629 17.074 3.109 1.00 91.19 191 CYS A N 1
ATOM 1628 C CA . CYS A 1 191 ? -13.663 16.698 2.144 1.00 91.19 191 CYS A CA 1
ATOM 1629 C C . CYS A 1 191 ? -14.843 17.684 2.159 1.00 91.19 191 CYS A C 1
ATOM 1631 O O . CYS A 1 191 ? -15.404 17.972 1.106 1.00 91.19 191 CYS A O 1
ATOM 1633 N N . SER A 1 192 ? -15.168 18.275 3.318 1.00 91.00 192 SER A N 1
ATOM 1634 C CA . SER A 1 192 ? -16.205 19.315 3.434 1.00 91.00 192 SER A CA 1
ATOM 1635 C C . SER A 1 192 ? -15.820 20.651 2.781 1.00 91.00 192 SER A C 1
ATOM 1637 O O . SER A 1 192 ? -16.700 21.426 2.407 1.00 91.00 192 SER A O 1
ATOM 1639 N N . LYS A 1 193 ? -14.519 20.956 2.674 1.00 91.50 193 LYS A N 1
ATOM 1640 C CA . LYS A 1 193 ? -14.005 22.215 2.100 1.00 91.50 193 LYS A CA 1
ATOM 1641 C C . LYS A 1 193 ? -13.586 22.090 0.640 1.00 91.50 193 LYS A C 1
ATOM 1643 O O . LYS A 1 193 ? -13.766 23.028 -0.131 1.00 91.50 193 LYS A O 1
ATOM 1648 N N . GLU A 1 194 ? -12.983 20.963 0.278 1.00 86.62 194 GLU A N 1
ATOM 1649 C CA . GLU A 1 194 ? -12.353 20.727 -1.017 1.00 86.62 194 GLU A CA 1
ATOM 1650 C C . GLU A 1 194 ? -12.602 19.282 -1.478 1.00 86.62 194 GLU A C 1
ATOM 1652 O O . GLU A 1 194 ? -11.705 18.442 -1.446 1.00 86.62 194 GLU A O 1
ATOM 1657 N N . GLU A 1 195 ? -13.818 19.007 -1.957 1.00 82.94 195 GLU A N 1
ATOM 1658 C CA . GLU A 1 195 ? -14.268 17.709 -2.499 1.00 82.94 195 GLU A CA 1
ATOM 1659 C C . GLU A 1 195 ? -13.234 17.065 -3.450 1.00 82.94 195 GLU A C 1
ATOM 1661 O O . GLU A 1 195 ? -12.891 15.896 -3.313 1.00 82.94 195 GLU A O 1
ATOM 1666 N N . ILE A 1 196 ? -12.615 17.858 -4.335 1.00 83.38 196 ILE A N 1
ATOM 1667 C CA . ILE A 1 196 ? -11.581 17.408 -5.293 1.00 83.38 196 ILE A CA 1
ATOM 1668 C C . ILE A 1 196 ? -10.322 16.837 -4.600 1.00 83.38 196 ILE A C 1
ATOM 1670 O O . ILE A 1 196 ? -9.626 16.002 -5.179 1.00 83.38 196 ILE A O 1
ATOM 1674 N N . LYS A 1 197 ? -10.007 17.279 -3.374 1.00 84.19 197 LYS A N 1
ATOM 1675 C CA . LYS A 1 197 ? -8.886 16.770 -2.561 1.00 84.19 197 LYS A CA 1
ATOM 1676 C C . LYS A 1 197 ? -9.283 15.604 -1.655 1.00 84.19 197 LYS A C 1
ATOM 1678 O O . LYS A 1 197 ? -8.396 15.030 -1.009 1.00 84.19 197 LYS A O 1
ATOM 1683 N N . CYS A 1 198 ? -10.566 15.259 -1.574 1.00 87.12 198 CYS A N 1
ATOM 1684 C CA . CYS A 1 198 ? -11.037 14.157 -0.749 1.00 87.12 198 CYS A CA 1
ATOM 1685 C C . CYS A 1 198 ? -10.384 12.829 -1.194 1.00 87.12 198 CYS A C 1
ATOM 1687 O O . CYS A 1 198 ? -10.209 12.599 -2.397 1.00 87.12 198 CYS A O 1
ATOM 1689 N N . PRO A 1 199 ? -9.949 11.946 -0.275 1.00 85.44 199 PRO A N 1
ATOM 1690 C CA . PRO A 1 199 ? -9.423 10.647 -0.669 1.00 85.44 199 PRO A CA 1
ATOM 1691 C C . PRO A 1 199 ? -10.528 9.802 -1.316 1.00 85.44 199 PRO A C 1
ATOM 1693 O O . PRO A 1 199 ? -11.581 9.615 -0.723 1.00 85.44 199 PRO A O 1
ATOM 1696 N N . LYS A 1 200 ? -10.270 9.207 -2.486 1.00 81.88 200 LYS A N 1
ATOM 1697 C CA . LYS A 1 200 ? -11.256 8.393 -3.239 1.00 81.88 200 LYS A CA 1
ATOM 1698 C C . LYS A 1 200 ? -11.829 7.171 -2.502 1.00 81.88 200 LYS A C 1
ATOM 1700 O O . LYS A 1 200 ? -12.710 6.513 -3.032 1.00 81.88 200 LYS A O 1
ATOM 1705 N N . PHE A 1 201 ? -11.263 6.820 -1.352 1.00 82.19 201 PHE A N 1
ATOM 1706 C CA . PHE A 1 201 ? -11.692 5.717 -0.489 1.00 82.19 201 PHE A CA 1
ATOM 1707 C C . PHE A 1 201 ? -12.486 6.200 0.742 1.00 82.19 201 PHE A C 1
ATOM 1709 O O . PHE A 1 201 ? -12.733 5.413 1.650 1.00 82.19 201 PHE A O 1
ATOM 1716 N N . TYR A 1 202 ? -12.800 7.499 0.816 1.00 80.38 202 TYR A N 1
ATOM 1717 C CA . TYR A 1 202 ? -13.615 8.107 1.873 1.00 80.38 202 TYR A CA 1
ATOM 1718 C C . TYR A 1 202 ? -15.121 8.096 1.548 1.00 80.38 202 TYR A C 1
ATOM 1720 O O . TYR A 1 202 ? -15.932 8.183 2.467 1.00 80.38 202 TYR A O 1
ATOM 1728 N N . GLU A 1 203 ? -15.466 7.999 0.259 1.00 62.19 203 GLU A N 1
ATOM 1729 C CA . GLU A 1 203 ? -16.830 7.816 -0.271 1.00 62.19 203 GLU A CA 1
ATOM 1730 C C . GLU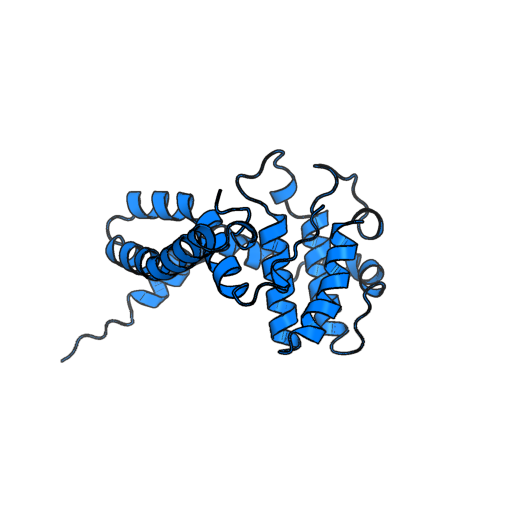 A 1 203 ? -17.305 6.355 -0.159 1.00 62.19 203 GLU A C 1
ATOM 1732 O O . GLU A 1 203 ? -18.483 6.164 0.220 1.00 62.19 203 GLU A O 1
#

Sequence (203 aa):
MTGDNSEGTEDFSEIYLGGLPSVQFYKDVGKNHNDLQNYIQPCEKIIAKEKSNEVKTICKKFLRHLDNSSVWDFEKPDYDICLLLNYWTYEKLNNIFRDKETSDKAFSNFQMISNYPENYIKKNLHYKNKCKYNIDFHKDEDWKKRKEFYEYCVDYDTIKGMITTYAEKCNNFYKYVKEKEELYKHFEDLCSKEEIKCPKFYE

Radius of gyration: 18.85 Å; Cα contacts (8 Å, |Δi|>4): 143; chains: 1; bounding box: 38×39×64 Å

InterPro domains:
  IPR008780 Plasmodium vivax Vir [PF05795] (20-203)

Organism: NCBI:txid864141

Secondary structure (DSSP, 8-s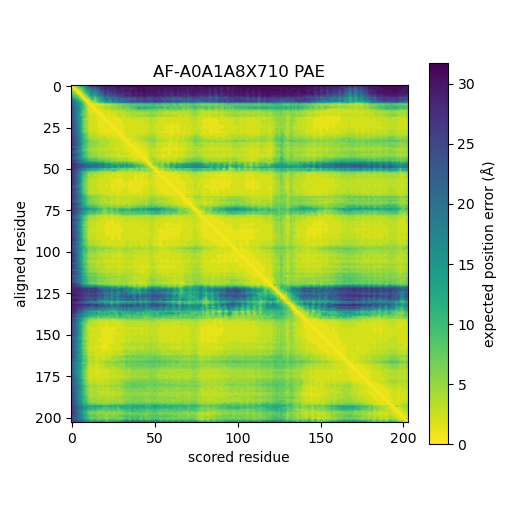tate):
-PPP--TTHHHHHHHTGGGSHHHHHHHHHHS--GGGGGGHHHHTT---SSSHHHHHHHHHHHHHHHHH-GGGGSSS-SS-HHHHHHHHHHHHHHHHH--HHHHHHHHHHHHHHHH-GGGT--S---SSSTT----GGGTSTTHHHHHHHHHHHHHHHHHHHHHHH-GGGHHHHHHHHHHTHHHHHHHHHHHHH-GGGS-TT--

Solvent-accessible surface area (backbone atoms only — not comparable to full-atom values): 12069 Å² total; per-residue (Å²): 134,84,80,82,75,64,84,66,53,61,59,48,46,58,63,58,56,50,64,29,57,49,53,45,50,52,49,60,47,68,46,91,58,91,68,42,68,79,33,48,72,52,33,68,75,55,82,47,92,68,66,39,70,62,53,37,52,51,42,18,28,54,52,45,44,76,74,69,44,72,79,60,77,49,95,74,62,99,58,69,63,48,61,53,52,47,47,53,51,48,51,54,38,34,70,72,62,74,38,68,72,63,22,53,58,50,44,50,52,54,49,50,43,32,68,43,45,78,82,60,49,87,73,88,71,68,88,56,63,88,36,75,58,90,77,60,56,82,75,46,93,57,36,68,58,54,46,56,48,50,40,48,63,63,24,40,67,60,53,55,52,45,46,72,71,41,60,93,47,35,70,59,51,51,51,57,56,55,70,45,50,65,54,51,52,53,50,53,55,42,35,75,75,37,62,91,74,37,61,90,87,76,120